Protein AF-A0A8T0XY60-F1 (afdb_monomer_lite)

Structure (mmCIF, N/CA/C/O backbone):
data_AF-A0A8T0XY60-F1
#
_entry.id   AF-A0A8T0XY60-F1
#
loop_
_atom_site.group_PDB
_atom_site.id
_atom_site.type_symbol
_atom_site.label_atom_id
_atom_site.label_alt_id
_atom_site.label_comp_id
_atom_site.label_asym_id
_atom_site.label_entity_id
_atom_site.label_seq_id
_atom_site.pdbx_PDB_ins_code
_atom_site.Cartn_x
_atom_site.Cartn_y
_atom_site.Cartn_z
_atom_site.occupancy
_atom_site.B_iso_or_equiv
_atom_site.auth_seq_id
_atom_site.auth_comp_id
_atom_site.auth_asym_id
_atom_site.auth_atom_id
_atom_site.pdbx_PDB_model_num
ATOM 1 N N . MET A 1 1 ? 16.943 1.657 -25.789 1.00 60.94 1 MET A N 1
ATOM 2 C CA . MET A 1 1 ? 18.255 1.096 -25.324 1.00 60.94 1 MET A CA 1
ATOM 3 C C . MET A 1 1 ? 18.508 -0.344 -25.809 1.00 60.94 1 MET A C 1
ATOM 5 O O . MET A 1 1 ? 17.554 -1.096 -25.938 1.00 60.94 1 MET A O 1
ATOM 9 N N . LYS A 1 2 ? 19.769 -0.789 -26.002 1.00 69.94 2 LYS A N 1
ATOM 10 C CA . LYS A 1 2 ? 20.116 -2.157 -26.493 1.00 69.94 2 LYS A CA 1
ATOM 11 C C . LYS A 1 2 ? 19.590 -3.316 -25.620 1.00 69.94 2 LYS A C 1
ATOM 13 O O . LYS A 1 2 ? 19.334 -4.403 -26.134 1.00 69.94 2 LYS A O 1
ATOM 18 N N . ILE A 1 3 ? 19.406 -3.092 -24.317 1.00 83.94 3 ILE A N 1
ATOM 19 C CA . ILE A 1 3 ? 18.897 -4.100 -23.368 1.00 83.94 3 ILE A CA 1
ATOM 20 C C . ILE A 1 3 ? 17.373 -4.308 -23.458 1.00 83.94 3 ILE A C 1
ATOM 22 O O . ILE A 1 3 ? 16.872 -5.382 -23.136 1.00 83.94 3 ILE A O 1
ATOM 26 N N . LYS A 1 4 ? 16.635 -3.308 -23.960 1.00 83.94 4 LYS A N 1
ATOM 27 C CA . LYS A 1 4 ? 15.165 -3.296 -24.044 1.00 83.94 4 LYS A CA 1
ATOM 28 C C . LYS A 1 4 ? 14.621 -4.483 -24.835 1.00 83.94 4 LYS A C 1
ATOM 30 O O . LYS A 1 4 ? 13.722 -5.171 -24.371 1.00 83.94 4 LYS A O 1
ATOM 35 N N . ALA A 1 5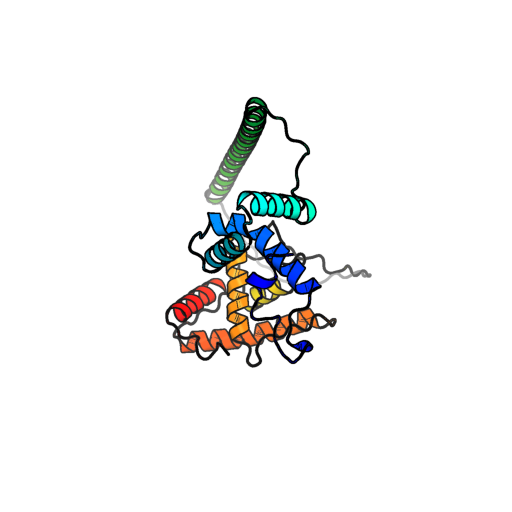 ? 15.239 -4.773 -25.979 1.00 80.38 5 ALA A N 1
ATOM 36 C CA . ALA A 1 5 ? 14.857 -5.890 -26.840 1.00 80.38 5 ALA A CA 1
ATOM 37 C C . ALA A 1 5 ? 15.014 -7.264 -26.165 1.00 80.38 5 ALA A C 1
ATOM 39 O O . ALA A 1 5 ? 14.367 -8.215 -26.578 1.00 80.38 5 ALA A O 1
ATOM 40 N N . VAL A 1 6 ? 15.871 -7.378 -25.143 1.00 85.88 6 VAL A N 1
ATOM 41 C CA . VAL A 1 6 ? 16.064 -8.628 -24.390 1.00 85.88 6 VAL A CA 1
ATOM 42 C C . VAL A 1 6 ? 15.057 -8.718 -23.249 1.00 85.88 6 VAL A C 1
ATOM 44 O O . VAL A 1 6 ? 14.412 -9.746 -23.076 1.00 85.88 6 VAL A O 1
ATOM 47 N N . LEU A 1 7 ? 14.869 -7.623 -22.507 1.00 85.69 7 LEU A N 1
ATOM 48 C CA . LEU A 1 7 ? 13.925 -7.567 -21.386 1.00 85.69 7 LEU A CA 1
ATOM 49 C C . LEU A 1 7 ? 12.466 -7.740 -21.828 1.00 85.69 7 LEU A C 1
ATOM 51 O O . LEU A 1 7 ? 11.672 -8.338 -21.102 1.00 85.69 7 LEU A O 1
ATOM 55 N N . PHE A 1 8 ? 12.136 -7.239 -23.018 1.00 87.44 8 PHE A N 1
ATOM 56 C CA . PHE A 1 8 ? 10.782 -7.199 -23.569 1.00 87.44 8 PHE A CA 1
ATOM 57 C C . PHE A 1 8 ? 10.647 -7.998 -24.869 1.00 87.44 8 PHE A C 1
ATOM 59 O O . PHE A 1 8 ? 9.777 -7.718 -25.687 1.00 87.44 8 PHE A O 1
ATOM 66 N N . ALA A 1 9 ? 11.491 -9.016 -25.069 1.00 82.81 9 ALA A N 1
ATOM 67 C CA . ALA A 1 9 ? 11.482 -9.844 -26.280 1.00 82.81 9 ALA A CA 1
ATOM 68 C C . ALA A 1 9 ? 10.094 -10.440 -26.596 1.00 82.81 9 ALA A C 1
ATOM 70 O O . ALA A 1 9 ? 9.744 -10.623 -27.759 1.00 82.81 9 ALA A O 1
ATOM 71 N N . SER A 1 10 ? 9.286 -10.709 -25.565 1.00 80.38 10 SER A N 1
ATOM 72 C CA . SER A 1 10 ? 7.939 -11.272 -25.685 1.00 80.38 10 SER A CA 1
ATOM 73 C C . SER A 1 10 ? 6.840 -10.252 -26.006 1.00 80.38 10 SER A C 1
ATOM 75 O O . SER A 1 10 ? 5.684 -10.646 -26.093 1.00 80.38 10 SER A O 1
ATOM 77 N N . THR A 1 11 ? 7.154 -8.957 -26.122 1.00 78.69 11 THR A N 1
ATOM 78 C CA . THR A 1 11 ? 6.150 -7.888 -26.296 1.00 78.69 11 THR A CA 1
ATOM 79 C C . THR A 1 11 ? 6.385 -7.015 -27.528 1.00 78.69 11 THR A C 1
ATOM 81 O O . THR A 1 11 ? 5.834 -5.923 -27.605 1.00 78.69 11 THR A O 1
ATOM 84 N N . VAL A 1 12 ? 7.230 -7.451 -28.465 1.00 71.00 12 VAL A N 1
ATOM 85 C CA . VAL A 1 12 ? 7.638 -6.656 -29.643 1.00 71.00 12 VAL A CA 1
ATOM 86 C C . VAL A 1 12 ? 7.468 -7.394 -30.978 1.00 71.00 12 VAL A C 1
ATOM 88 O O . VAL A 1 12 ? 7.893 -6.893 -32.014 1.00 71.00 12 VAL A O 1
ATOM 91 N N . THR A 1 13 ? 6.878 -8.593 -30.972 1.00 77.56 13 THR A N 1
ATOM 92 C CA . THR A 1 13 ? 6.774 -9.473 -32.152 1.00 77.56 13 THR A CA 1
ATOM 93 C C . THR A 1 13 ? 5.339 -9.847 -32.526 1.00 77.56 13 THR A C 1
ATOM 95 O O . THR A 1 13 ? 5.136 -10.732 -33.360 1.00 77.56 13 THR A O 1
ATOM 98 N N . PHE A 1 14 ? 4.329 -9.190 -31.949 1.00 80.44 14 PHE A N 1
ATOM 99 C CA . PHE A 1 14 ? 2.938 -9.447 -32.315 1.00 80.44 14 PHE A CA 1
ATOM 100 C C . PHE A 1 14 ? 2.618 -8.864 -33.692 1.00 80.44 14 PHE A C 1
ATOM 102 O O . PHE A 1 14 ? 3.062 -7.769 -34.040 1.00 80.44 14 PHE A O 1
ATOM 109 N N . SER A 1 15 ? 1.819 -9.597 -34.474 1.00 84.50 15 SER A N 1
ATOM 110 C CA . SER A 1 15 ? 1.342 -9.142 -35.788 1.00 84.50 15 SER A CA 1
ATOM 111 C C . SER A 1 15 ? 0.400 -7.942 -35.683 1.00 84.50 15 SER A C 1
ATOM 113 O O . SER A 1 15 ? 0.345 -7.127 -36.599 1.00 84.50 15 SER A O 1
ATOM 115 N N . ASP A 1 16 ? -0.330 -7.834 -34.572 1.00 86.12 16 ASP A N 1
ATOM 116 C CA . ASP A 1 16 ? -1.135 -6.664 -34.240 1.00 86.12 16 ASP A CA 1
ATOM 117 C C . ASP A 1 16 ? -0.263 -5.629 -33.521 1.00 86.12 16 ASP A C 1
ATOM 119 O O . ASP A 1 16 ? 0.248 -5.870 -32.424 1.00 86.12 16 ASP A O 1
ATOM 123 N N . GLN A 1 17 ? -0.103 -4.462 -34.145 1.00 81.25 17 GLN A N 1
ATOM 124 C CA . GLN A 1 17 ? 0.730 -3.387 -33.622 1.00 81.25 17 GLN A CA 1
ATOM 125 C C . GLN A 1 17 ? 0.195 -2.805 -32.306 1.00 81.25 17 GLN A C 1
ATOM 127 O O . GLN A 1 17 ? 0.990 -2.317 -31.509 1.00 81.25 17 GLN A O 1
ATOM 132 N N . SER A 1 18 ? -1.111 -2.908 -32.038 1.00 82.06 18 SER A N 1
ATOM 133 C CA . SER A 1 18 ? -1.720 -2.431 -30.788 1.00 82.06 18 SER A CA 1
ATOM 134 C C . SER A 1 18 ? -1.366 -3.286 -29.564 1.00 82.06 18 SER A C 1
ATOM 136 O O . SER A 1 18 ? -1.486 -2.820 -28.432 1.00 82.06 18 SER A O 1
ATOM 138 N N . LEU A 1 19 ? -0.903 -4.522 -29.783 1.00 80.38 19 LEU A N 1
ATOM 139 C CA . LEU A 1 19 ? -0.458 -5.439 -28.729 1.00 80.38 19 LEU A CA 1
ATOM 140 C C . LEU A 1 19 ? 1.044 -5.334 -28.445 1.00 80.38 19 LEU A C 1
ATOM 142 O O . LEU A 1 19 ? 1.527 -5.900 -27.462 1.00 80.38 19 LEU A O 1
ATOM 146 N N . ASN A 1 20 ? 1.789 -4.635 -29.304 1.00 86.62 20 ASN A N 1
ATOM 147 C CA . ASN A 1 20 ? 3.209 -4.412 -29.096 1.00 86.62 20 ASN A CA 1
ATOM 148 C C . ASN A 1 20 ? 3.425 -3.273 -28.101 1.00 86.62 20 ASN A C 1
ATOM 150 O O . ASN A 1 20 ? 2.724 -2.263 -28.105 1.00 86.62 20 ASN A O 1
ATOM 154 N N . LEU A 1 21 ? 4.421 -3.450 -27.240 1.00 85.00 21 LEU A N 1
ATOM 155 C CA . LEU A 1 21 ? 4.808 -2.441 -26.272 1.00 85.00 21 LEU A CA 1
ATOM 156 C C . LEU A 1 21 ? 5.358 -1.217 -27.008 1.00 85.00 21 LEU A C 1
ATOM 158 O O . LEU A 1 21 ? 6.311 -1.332 -27.781 1.00 85.00 21 LEU A O 1
ATOM 162 N N . ASP A 1 22 ? 4.758 -0.063 -26.733 1.00 88.25 22 ASP A N 1
ATOM 163 C CA . ASP A 1 22 ? 5.193 1.215 -27.280 1.00 88.25 22 ASP A CA 1
ATOM 164 C C . ASP A 1 22 ? 6.645 1.543 -26.886 1.00 88.25 22 ASP A C 1
ATOM 166 O O . ASP A 1 22 ? 7.127 1.162 -25.809 1.00 88.25 22 ASP A O 1
ATOM 170 N N . ASP A 1 23 ? 7.354 2.236 -27.779 1.00 85.62 23 ASP A N 1
ATOM 171 C CA . ASP A 1 23 ? 8.783 2.483 -27.621 1.00 85.62 23 ASP A CA 1
ATOM 172 C C . ASP A 1 23 ? 9.063 3.393 -26.411 1.00 85.62 23 ASP A C 1
ATOM 174 O O . ASP A 1 23 ? 9.918 3.059 -25.581 1.00 85.62 23 ASP A O 1
ATOM 178 N N . ASP A 1 24 ? 8.273 4.454 -26.234 1.00 88.81 24 ASP A N 1
ATOM 179 C CA . ASP A 1 24 ? 8.421 5.398 -25.125 1.00 88.81 24 ASP A CA 1
ATOM 180 C C . ASP A 1 24 ? 8.084 4.719 -23.792 1.00 88.81 24 ASP A C 1
ATOM 182 O O . ASP A 1 24 ? 8.813 4.841 -22.801 1.00 88.81 24 ASP A O 1
ATOM 186 N N . VAL A 1 25 ? 7.012 3.920 -23.772 1.00 88.69 25 VAL A N 1
ATOM 187 C CA . VAL A 1 25 ? 6.603 3.156 -22.581 1.00 88.69 25 VAL A CA 1
ATOM 188 C C . VAL A 1 25 ? 7.696 2.178 -22.162 1.00 88.69 25 VAL A C 1
ATOM 190 O O . VAL A 1 25 ? 8.044 2.082 -20.983 1.00 88.69 25 VAL A O 1
ATOM 193 N N . ALA A 1 26 ? 8.268 1.455 -23.118 1.00 88.69 26 ALA A N 1
ATOM 194 C CA . ALA A 1 26 ? 9.335 0.515 -22.836 1.00 88.69 26 ALA A CA 1
ATOM 195 C C . ALA A 1 26 ? 10.594 1.208 -22.297 1.00 88.69 26 ALA A C 1
ATOM 197 O O . ALA A 1 26 ? 11.242 0.662 -21.405 1.00 88.69 26 ALA A O 1
ATOM 198 N N . ASP A 1 27 ? 10.935 2.404 -22.780 1.00 89.00 27 ASP A N 1
ATOM 199 C CA . ASP A 1 27 ? 12.077 3.162 -22.264 1.00 89.00 27 ASP A CA 1
ATOM 200 C C . ASP A 1 27 ? 11.847 3.628 -20.813 1.00 89.00 27 ASP A C 1
ATOM 202 O O . ASP A 1 27 ? 12.743 3.484 -19.973 1.00 89.00 27 ASP A O 1
ATOM 206 N N . VAL A 1 28 ? 10.629 4.066 -20.469 1.00 90.31 28 VAL A N 1
ATOM 207 C CA . VAL A 1 28 ? 10.245 4.387 -19.078 1.00 90.31 28 VAL A CA 1
ATOM 208 C C . VAL A 1 28 ? 10.328 3.153 -18.175 1.00 90.31 28 VAL A C 1
ATOM 210 O O . VAL A 1 28 ? 10.834 3.226 -17.047 1.00 90.31 28 VAL A O 1
ATOM 213 N N . LEU A 1 29 ? 9.871 1.997 -18.661 1.00 90.88 29 LEU A N 1
ATOM 214 C CA . LEU A 1 29 ? 9.972 0.745 -17.917 1.00 90.88 29 LEU A CA 1
ATOM 215 C C . LEU A 1 29 ? 11.436 0.344 -17.702 1.00 90.88 29 LEU A C 1
ATOM 217 O O . LEU A 1 29 ? 11.799 0.042 -16.568 1.00 90.88 29 LEU A O 1
ATOM 221 N N . VAL A 1 30 ? 12.305 0.407 -18.722 1.00 91.06 30 VAL A N 1
ATOM 222 C CA . VAL A 1 30 ? 13.749 0.133 -18.552 1.00 91.06 30 VAL A CA 1
ATOM 223 C C . VAL A 1 30 ? 14.361 1.057 -17.499 1.00 91.06 30 VAL A C 1
ATOM 225 O O . VAL A 1 30 ? 15.064 0.580 -16.608 1.00 91.06 30 VAL A O 1
ATOM 228 N N . ALA A 1 31 ? 14.071 2.359 -17.558 1.00 91.00 31 ALA A N 1
ATOM 229 C CA . ALA A 1 31 ? 14.586 3.323 -16.589 1.00 91.00 31 ALA A CA 1
ATOM 230 C C . ALA A 1 31 ? 14.141 2.989 -15.154 1.00 91.00 31 ALA A C 1
ATOM 232 O O . ALA A 1 31 ? 14.944 3.041 -14.222 1.00 91.00 31 ALA A O 1
ATOM 233 N N . THR A 1 32 ? 12.885 2.570 -14.986 1.00 91.00 32 THR A N 1
ATOM 234 C CA . THR A 1 32 ? 12.332 2.144 -13.692 1.00 91.00 32 THR A CA 1
ATOM 235 C C . THR A 1 32 ? 13.027 0.884 -13.174 1.00 91.00 32 THR A C 1
ATOM 237 O O . THR A 1 32 ? 13.398 0.811 -12.001 1.00 91.00 32 THR A O 1
ATOM 240 N N . LEU A 1 33 ? 13.261 -0.101 -14.044 1.00 91.94 33 LEU A N 1
ATOM 241 C CA . LEU A 1 33 ? 13.959 -1.328 -13.668 1.00 91.94 33 LEU A CA 1
ATOM 242 C C . LEU A 1 33 ? 15.405 -1.033 -13.237 1.00 91.94 33 LEU A C 1
ATOM 244 O O . LEU A 1 33 ? 15.853 -1.555 -12.218 1.00 91.94 33 LEU A O 1
ATOM 248 N N . PHE A 1 34 ? 16.120 -0.159 -13.952 1.00 92.19 34 PHE A N 1
ATOM 249 C CA . PHE A 1 34 ? 17.473 0.263 -13.575 1.00 92.19 34 PHE A CA 1
ATOM 250 C C . PHE A 1 34 ? 17.518 1.060 -12.277 1.00 92.19 34 PHE A C 1
ATOM 252 O O . PHE A 1 34 ? 18.417 0.851 -11.466 1.00 92.19 34 PHE A O 1
ATOM 259 N N . LEU A 1 35 ? 16.541 1.934 -12.041 1.00 92.50 35 LEU A N 1
ATOM 260 C CA . LEU A 1 35 ? 16.450 2.702 -10.803 1.00 92.50 35 LEU A CA 1
ATOM 261 C C . LEU A 1 35 ? 16.368 1.792 -9.567 1.00 92.50 35 LEU A C 1
ATOM 263 O O . LEU A 1 35 ? 17.007 2.082 -8.552 1.00 92.50 35 LEU A O 1
ATOM 267 N N . HIS A 1 36 ? 15.610 0.696 -9.662 1.00 91.56 36 HIS A N 1
ATOM 268 C CA . HIS A 1 36 ? 15.348 -0.225 -8.552 1.00 91.56 36 HIS A CA 1
ATOM 269 C C . HIS A 1 36 ? 16.273 -1.445 -8.497 1.00 91.56 36 HIS A C 1
ATOM 271 O O . HIS A 1 36 ? 16.288 -2.140 -7.481 1.00 91.56 36 HIS A O 1
ATOM 277 N N . TYR A 1 37 ? 17.062 -1.700 -9.541 1.00 92.12 37 TYR A N 1
ATOM 278 C CA . TYR A 1 37 ? 17.989 -2.830 -9.587 1.00 92.12 37 TYR A CA 1
ATOM 279 C C . TYR A 1 37 ? 18.946 -2.914 -8.379 1.00 92.12 37 TYR A C 1
ATOM 281 O O . TYR A 1 37 ? 18.987 -3.979 -7.762 1.00 92.12 37 TYR A O 1
ATOM 289 N N . PRO A 1 38 ? 19.636 -1.833 -7.952 1.00 91.19 38 PRO A N 1
ATOM 290 C CA . PRO A 1 38 ? 20.554 -1.900 -6.809 1.00 91.19 38 PRO A CA 1
ATOM 291 C C . PRO A 1 38 ? 19.845 -2.254 -5.496 1.00 91.19 38 PRO A C 1
ATOM 293 O O . PRO A 1 38 ? 20.365 -3.007 -4.673 1.00 91.19 38 PRO A O 1
ATOM 296 N N . ASP A 1 39 ? 18.639 -1.711 -5.303 1.00 90.25 39 ASP A N 1
ATOM 297 C CA . ASP A 1 39 ? 17.837 -1.956 -4.107 1.00 90.25 39 ASP A CA 1
ATOM 298 C C . ASP A 1 39 ? 17.392 -3.427 -4.079 1.00 90.25 39 ASP A C 1
ATOM 300 O O . ASP A 1 39 ? 17.576 -4.125 -3.082 1.00 90.25 39 ASP A O 1
ATOM 304 N N . MET A 1 40 ? 16.882 -3.933 -5.203 1.00 91.25 40 MET A N 1
ATOM 305 C CA . MET A 1 40 ? 16.461 -5.327 -5.340 1.00 91.25 40 MET A CA 1
ATOM 306 C C . MET A 1 40 ? 17.615 -6.316 -5.179 1.00 91.25 40 MET A C 1
ATOM 308 O O . MET A 1 40 ? 17.436 -7.321 -4.497 1.00 91.25 40 MET A O 1
ATOM 312 N N . LEU A 1 41 ? 18.792 -6.015 -5.732 1.00 90.56 41 LEU A N 1
ATOM 313 C CA . LEU A 1 41 ? 19.993 -6.834 -5.567 1.00 90.56 41 LEU A CA 1
ATOM 314 C C . LEU A 1 41 ? 20.400 -6.945 -4.088 1.00 90.56 41 LEU A C 1
ATOM 316 O O . LEU A 1 41 ? 20.767 -8.019 -3.625 1.00 90.56 41 LEU A O 1
ATOM 320 N N . ARG A 1 42 ? 20.270 -5.856 -3.318 1.00 89.94 42 ARG A N 1
ATOM 321 C CA . ARG A 1 42 ? 20.599 -5.832 -1.885 1.00 89.94 42 ARG A CA 1
ATOM 322 C C . ARG A 1 42 ? 19.585 -6.576 -1.012 1.00 89.94 42 ARG A C 1
ATOM 324 O O . ARG A 1 42 ? 19.968 -7.148 0.005 1.00 89.94 42 ARG A O 1
ATOM 331 N N . PHE A 1 43 ? 18.296 -6.499 -1.346 1.00 88.00 43 PHE A N 1
ATOM 332 C CA . PHE A 1 43 ? 17.229 -7.077 -0.521 1.00 88.00 43 PHE A CA 1
ATOM 333 C C . PHE A 1 43 ? 16.870 -8.517 -0.903 1.00 88.00 43 PHE A C 1
ATOM 335 O O . PHE A 1 43 ? 16.414 -9.267 -0.042 1.00 88.00 43 PHE A O 1
ATOM 342 N N . CYS A 1 44 ? 17.024 -8.897 -2.174 1.00 86.81 44 CYS A N 1
ATOM 343 C CA . CYS A 1 44 ? 16.667 -10.21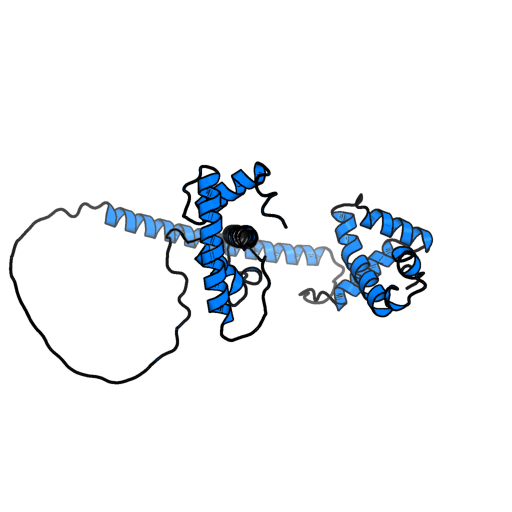7 -2.687 1.00 86.81 44 CYS A CA 1
ATOM 344 C C . CYS A 1 44 ? 17.423 -10.522 -3.995 1.00 86.81 44 CYS A C 1
ATOM 346 O O . CYS A 1 44 ? 16.869 -10.410 -5.092 1.00 86.81 44 CYS A O 1
ATOM 348 N N . ASP A 1 45 ? 18.684 -10.934 -3.862 1.00 89.19 45 ASP A N 1
ATOM 349 C CA . ASP A 1 45 ? 19.583 -11.294 -4.971 1.00 89.19 45 ASP A CA 1
ATOM 350 C C . ASP A 1 45 ? 19.062 -12.445 -5.853 1.00 89.19 45 ASP A C 1
ATOM 352 O O . ASP A 1 45 ? 19.296 -12.481 -7.057 1.00 89.19 45 ASP A O 1
ATOM 356 N N . SER A 1 46 ? 18.290 -13.353 -5.263 1.00 88.88 46 SER A N 1
ATOM 357 C CA . SER A 1 46 ? 17.749 -14.553 -5.903 1.00 88.88 46 SER A CA 1
ATOM 358 C C . SER A 1 46 ? 16.389 -14.313 -6.571 1.00 88.88 46 SER A C 1
ATOM 360 O O . SER A 1 46 ? 15.740 -15.248 -7.040 1.00 88.88 46 SER A O 1
ATOM 362 N N . SER A 1 47 ? 15.909 -13.066 -6.583 1.00 92.44 47 SER A N 1
ATOM 363 C CA . SER A 1 47 ? 14.634 -12.721 -7.205 1.00 92.44 47 SER A CA 1
ATOM 364 C C . SER A 1 47 ? 14.677 -12.982 -8.717 1.00 92.44 47 SER A C 1
ATOM 366 O O . SER A 1 47 ? 15.654 -12.600 -9.367 1.00 92.44 47 SER A O 1
ATOM 368 N N . PRO A 1 48 ? 13.597 -13.512 -9.329 1.00 90.25 48 PRO A N 1
ATOM 369 C CA . PRO A 1 48 ? 13.500 -13.668 -10.783 1.00 90.25 48 PRO A CA 1
ATOM 370 C C . PRO A 1 48 ? 13.777 -12.374 -11.559 1.00 90.25 48 PRO A C 1
ATOM 372 O O . PRO A 1 48 ? 14.254 -12.415 -12.690 1.00 90.25 48 PRO A O 1
ATOM 375 N N . PHE A 1 49 ? 13.498 -11.218 -10.949 1.00 90.69 49 PHE A N 1
ATOM 376 C CA . PHE A 1 49 ? 13.841 -9.913 -11.508 1.00 90.69 49 PHE A CA 1
ATOM 377 C C . PHE A 1 49 ? 15.361 -9.707 -11.612 1.00 90.69 49 PHE A C 1
ATOM 379 O O . PHE A 1 49 ? 15.846 -9.318 -12.672 1.00 90.69 49 PHE A O 1
ATOM 386 N N . VAL A 1 50 ? 16.103 -9.975 -10.531 1.00 91.62 50 VAL A N 1
ATOM 387 C CA . VAL A 1 50 ? 17.563 -9.797 -10.485 1.00 91.62 50 VAL A CA 1
ATOM 388 C C . VAL A 1 50 ? 18.229 -10.778 -11.443 1.00 91.62 50 VAL A C 1
ATOM 390 O O . VAL A 1 50 ? 19.043 -10.358 -12.258 1.00 91.62 50 VAL A O 1
ATOM 393 N N . VAL A 1 51 ? 17.800 -12.045 -11.435 1.00 91.94 51 VAL A N 1
ATOM 394 C CA . VAL A 1 51 ? 18.290 -13.078 -12.363 1.00 91.94 51 VAL A CA 1
ATOM 395 C C . VAL A 1 51 ? 18.098 -12.646 -13.818 1.00 91.94 51 VAL A C 1
ATOM 397 O O . VAL A 1 51 ? 19.063 -12.606 -14.579 1.00 91.94 51 VAL A O 1
ATOM 400 N N . ARG A 1 52 ? 16.883 -12.218 -14.191 1.00 90.50 52 ARG 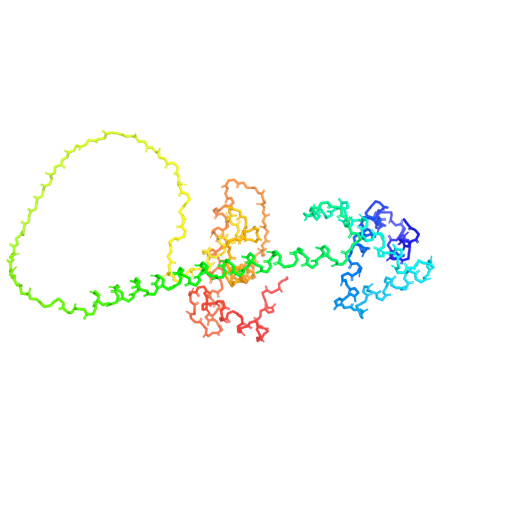A N 1
ATOM 401 C CA . ARG A 1 52 ? 16.591 -11.748 -15.554 1.00 90.50 52 ARG A CA 1
ATOM 402 C C . ARG A 1 52 ? 17.413 -10.514 -15.932 1.00 90.50 52 ARG A C 1
ATOM 404 O O . ARG A 1 52 ? 17.840 -10.397 -17.078 1.00 90.50 52 ARG A O 1
ATOM 411 N N . MET A 1 53 ? 17.628 -9.582 -15.002 1.00 91.94 53 MET A N 1
ATOM 412 C CA . MET A 1 53 ? 18.454 -8.402 -15.262 1.00 91.94 53 MET A CA 1
ATOM 413 C C . MET A 1 53 ? 19.916 -8.797 -15.496 1.00 91.94 53 MET A C 1
ATOM 415 O O . MET A 1 53 ? 20.518 -8.325 -16.456 1.00 91.94 53 MET A O 1
ATOM 419 N N . CYS A 1 54 ? 20.465 -9.702 -14.684 1.00 90.19 54 CYS A N 1
ATOM 420 C CA . CYS A 1 54 ? 21.817 -10.232 -14.853 1.00 90.19 54 CYS A CA 1
ATOM 421 C C . CYS A 1 54 ? 21.996 -10.945 -16.199 1.00 90.19 54 CYS A C 1
ATOM 423 O O . CYS A 1 54 ? 22.957 -10.666 -16.914 1.00 90.19 54 CYS A O 1
ATOM 425 N N . GLU A 1 55 ? 21.050 -11.800 -16.591 1.00 91.00 55 GLU A N 1
ATOM 426 C CA . GLU A 1 55 ? 21.051 -12.467 -17.900 1.00 91.00 55 GLU A CA 1
ATOM 427 C C . GLU A 1 55 ? 20.980 -11.457 -19.057 1.00 91.00 55 GLU A C 1
ATOM 429 O O . GLU A 1 55 ? 21.739 -11.548 -20.026 1.00 91.00 55 GLU A O 1
ATOM 434 N N . ALA A 1 56 ? 20.109 -10.448 -18.946 1.00 90.81 56 ALA A N 1
ATOM 435 C CA . ALA A 1 56 ? 19.973 -9.407 -19.959 1.00 90.81 56 ALA A CA 1
ATOM 436 C C . ALA A 1 56 ? 21.239 -8.542 -20.074 1.00 90.81 56 ALA A C 1
ATOM 438 O O . ALA A 1 56 ? 21.668 -8.237 -21.190 1.00 90.81 56 ALA A O 1
ATOM 439 N N . MET A 1 57 ? 21.870 -8.193 -18.951 1.00 91.06 57 MET A N 1
ATOM 440 C CA . MET A 1 57 ? 23.150 -7.480 -18.917 1.00 91.06 57 MET A CA 1
ATOM 441 C C . MET A 1 57 ? 24.270 -8.312 -19.550 1.00 91.06 57 MET A C 1
ATOM 443 O O . MET A 1 57 ? 24.966 -7.815 -20.438 1.00 91.06 57 MET A O 1
ATOM 447 N N . ALA A 1 58 ? 24.377 -9.595 -19.187 1.00 89.62 58 ALA A N 1
ATOM 448 C CA . ALA A 1 58 ? 25.359 -10.521 -19.750 1.00 89.62 58 ALA A CA 1
ATOM 449 C C . ALA A 1 58 ? 25.195 -10.678 -21.270 1.00 89.62 58 ALA A C 1
ATOM 451 O O . ALA A 1 58 ? 26.174 -10.613 -22.010 1.00 89.62 58 ALA A O 1
ATOM 452 N N . SER A 1 59 ? 23.954 -10.787 -21.761 1.00 88.75 59 SER A N 1
ATOM 453 C CA . SER A 1 59 ? 23.661 -10.911 -23.198 1.00 88.75 59 SER A CA 1
ATOM 454 C C . SER A 1 59 ? 24.068 -9.688 -24.033 1.00 88.75 59 SER A C 1
ATOM 456 O O . SER A 1 59 ? 24.200 -9.776 -25.255 1.00 88.75 59 SER A O 1
ATOM 458 N N . ARG A 1 60 ? 24.244 -8.526 -23.391 1.00 85.62 60 ARG A N 1
ATOM 459 C CA . ARG A 1 60 ? 24.595 -7.254 -24.038 1.00 85.62 60 ARG A CA 1
ATOM 460 C C . ARG A 1 60 ? 25.962 -6.718 -23.619 1.00 85.62 60 ARG A C 1
ATOM 462 O O . ARG A 1 60 ? 26.282 -5.595 -24.001 1.00 85.62 60 ARG A O 1
ATOM 469 N N . SER A 1 61 ? 26.748 -7.509 -22.884 1.00 86.19 61 SER A N 1
ATOM 470 C CA . SER A 1 61 ? 28.049 -7.119 -22.326 1.00 86.19 61 SER A CA 1
ATOM 471 C C . SER A 1 61 ? 27.993 -5.816 -21.520 1.00 86.19 61 SER A C 1
ATOM 473 O O . SER A 1 61 ? 28.918 -5.013 -21.584 1.00 86.19 61 SER A O 1
ATOM 475 N N . ILE A 1 62 ? 26.891 -5.596 -20.800 1.00 89.56 62 ILE A N 1
ATOM 476 C CA . ILE A 1 62 ? 26.717 -4.442 -19.914 1.00 89.56 62 ILE A CA 1
ATOM 477 C C . ILE A 1 62 ? 27.237 -4.836 -18.533 1.00 89.56 62 ILE A C 1
ATOM 479 O O . ILE A 1 62 ? 26.815 -5.849 -17.974 1.00 89.56 62 ILE A O 1
ATOM 483 N N . GLY A 1 63 ? 28.153 -4.042 -17.988 1.00 88.06 63 GLY A N 1
ATOM 484 C CA . GLY A 1 63 ? 28.677 -4.242 -16.644 1.00 88.06 63 GLY A CA 1
ATOM 485 C C . GLY A 1 63 ? 27.675 -3.824 -15.570 1.00 88.06 63 GLY A C 1
ATOM 486 O O . GLY A 1 63 ? 26.933 -2.853 -15.728 1.00 88.06 63 GLY A O 1
ATOM 487 N N . GLU A 1 64 ? 27.702 -4.504 -14.423 1.00 87.06 64 GLU A N 1
ATOM 488 C CA . GLU A 1 64 ? 26.907 -4.101 -13.256 1.00 87.06 64 GLU A CA 1
ATOM 489 C C . GLU A 1 64 ? 27.219 -2.652 -12.844 1.00 87.06 64 GLU A C 1
ATOM 491 O O . GLU A 1 64 ? 26.314 -1.874 -12.555 1.00 87.06 64 GLU A O 1
ATOM 496 N N . SER A 1 65 ? 28.492 -2.250 -12.910 1.00 88.81 65 SER A N 1
ATOM 497 C CA . SER A 1 65 ? 28.944 -0.885 -12.618 1.00 88.81 65 SER A CA 1
ATOM 498 C C . SER A 1 65 ? 28.296 0.178 -13.512 1.00 88.81 65 SER A C 1
ATOM 500 O O . SER A 1 65 ? 28.005 1.274 -13.034 1.00 88.81 65 SER A O 1
ATOM 502 N N . GLU A 1 66 ? 28.023 -0.134 -14.781 1.00 90.00 66 GLU A N 1
ATOM 503 C CA . GLU A 1 66 ? 27.335 0.774 -15.704 1.00 90.00 66 GLU A CA 1
ATOM 504 C C . GLU A 1 66 ? 25.871 0.953 -15.298 1.00 90.00 66 GLU A C 1
ATOM 506 O O . GLU A 1 66 ? 25.385 2.081 -15.217 1.00 90.00 66 GLU A O 1
ATOM 511 N N . VAL A 1 67 ? 25.184 -0.141 -14.954 1.00 90.44 67 VAL A N 1
ATOM 512 C CA . VAL A 1 67 ? 23.798 -0.080 -14.466 1.00 90.44 67 VAL A CA 1
ATOM 513 C C . VAL A 1 67 ? 23.714 0.648 -13.129 1.00 90.44 67 VAL A C 1
ATOM 515 O O . VAL A 1 67 ? 22.814 1.467 -12.938 1.00 90.44 67 VAL A O 1
ATOM 518 N N . LEU A 1 68 ? 24.674 0.440 -12.225 1.00 90.50 68 LEU A N 1
ATOM 519 C CA . LEU A 1 68 ? 24.771 1.208 -10.984 1.00 90.50 68 LEU A CA 1
ATOM 520 C C . LEU A 1 68 ? 24.979 2.707 -11.269 1.00 90.50 68 LEU A C 1
ATOM 522 O O . LEU A 1 68 ? 24.291 3.537 -10.667 1.00 90.50 68 LEU A O 1
ATOM 526 N N . ALA A 1 69 ? 25.842 3.073 -12.222 1.00 91.12 69 ALA A N 1
ATOM 527 C CA . ALA A 1 69 ? 26.059 4.465 -12.625 1.00 91.12 69 ALA A CA 1
ATOM 528 C C . ALA A 1 69 ? 24.797 5.108 -13.233 1.00 91.12 69 ALA A C 1
ATOM 530 O O . ALA A 1 69 ? 24.448 6.247 -12.896 1.00 91.12 69 ALA A O 1
ATOM 531 N N . TRP A 1 70 ? 24.066 4.376 -14.078 1.00 92.31 70 TRP A N 1
ATOM 532 C CA . TRP A 1 70 ? 22.783 4.829 -14.621 1.00 92.31 70 TRP A CA 1
ATOM 533 C C . TRP A 1 70 ? 21.730 4.970 -13.529 1.00 92.31 70 TRP A C 1
ATOM 535 O O . TRP A 1 70 ? 21.061 5.998 -13.470 1.00 92.31 70 TRP A O 1
ATOM 545 N N . SER A 1 71 ? 21.628 4.005 -12.612 1.00 91.62 71 SER A N 1
ATOM 546 C CA . SER A 1 71 ? 20.693 4.069 -11.484 1.00 91.62 71 SER A CA 1
ATOM 547 C C . SER A 1 71 ? 20.944 5.301 -10.608 1.00 91.62 71 SER A C 1
ATOM 549 O O . SER A 1 71 ? 19.996 5.965 -10.198 1.00 91.62 71 SER A O 1
ATOM 551 N N . SER A 1 72 ? 22.214 5.656 -10.374 1.00 87.62 72 SER A N 1
ATOM 552 C CA . SER A 1 72 ? 22.611 6.845 -9.615 1.00 87.62 72 SER A CA 1
ATOM 553 C C . SER A 1 72 ? 22.222 8.131 -10.344 1.00 87.62 72 SER A C 1
ATOM 555 O O . SER A 1 72 ? 21.669 9.050 -9.738 1.00 87.62 72 SER A O 1
ATOM 557 N N . THR A 1 73 ? 22.438 8.167 -11.661 1.00 90.75 73 THR A N 1
ATOM 558 C CA . THR A 1 73 ? 22.082 9.310 -12.507 1.00 90.75 73 THR A CA 1
ATOM 559 C C . THR A 1 73 ? 20.566 9.505 -12.550 1.00 90.75 73 THR A C 1
ATOM 561 O O . THR A 1 73 ? 20.090 10.594 -12.251 1.00 90.75 73 THR A O 1
ATOM 564 N N . ILE A 1 74 ? 19.794 8.445 -12.815 1.00 88.75 74 ILE A N 1
ATOM 565 C CA . ILE A 1 74 ? 18.322 8.482 -12.812 1.00 88.75 74 ILE A CA 1
ATOM 566 C C . ILE A 1 74 ? 17.811 8.905 -11.432 1.00 88.75 74 ILE A C 1
ATOM 568 O O . ILE A 1 74 ? 16.933 9.755 -11.323 1.00 88.75 74 ILE A O 1
ATOM 572 N N . ARG A 1 75 ? 18.382 8.362 -10.353 1.00 88.50 75 ARG A N 1
ATOM 573 C CA . ARG A 1 75 ? 17.991 8.721 -8.989 1.00 88.50 75 ARG A CA 1
ATOM 574 C C . ARG A 1 75 ? 18.227 10.198 -8.706 1.00 88.50 75 ARG A C 1
ATOM 576 O O . ARG A 1 75 ? 17.356 10.815 -8.116 1.00 88.50 75 ARG A O 1
ATOM 583 N N . ARG A 1 76 ? 19.352 10.766 -9.141 1.00 85.00 76 ARG A N 1
ATOM 584 C CA . ARG A 1 76 ? 19.651 12.193 -8.965 1.00 85.00 76 ARG A CA 1
ATOM 585 C C . ARG A 1 76 ? 18.647 13.096 -9.683 1.00 85.00 76 ARG A C 1
ATOM 587 O O . ARG A 1 76 ? 18.252 14.105 -9.110 1.00 85.00 76 ARG A O 1
ATOM 594 N N . GLU A 1 77 ? 18.238 12.728 -10.894 1.00 83.06 77 GLU A N 1
ATOM 595 C CA . GLU A 1 77 ? 17.308 13.529 -11.702 1.00 83.06 77 GLU A CA 1
ATOM 596 C C . GLU A 1 77 ? 15.845 13.390 -11.243 1.00 83.06 77 GLU A C 1
ATOM 598 O O . GLU A 1 77 ? 15.106 14.370 -11.208 1.00 83.06 77 GLU A O 1
ATOM 603 N N . PHE A 1 78 ? 15.410 12.182 -10.865 1.00 77.44 78 PHE A N 1
ATOM 604 C CA . PHE A 1 78 ? 13.988 11.875 -10.638 1.00 77.44 78 PHE A CA 1
ATOM 605 C C . PHE A 1 78 ? 13.601 11.679 -9.172 1.00 77.44 78 PHE A C 1
ATOM 607 O O . PHE A 1 78 ? 12.424 11.774 -8.822 1.00 77.44 78 PHE A O 1
ATOM 614 N N . ILE A 1 79 ? 14.570 11.410 -8.299 1.00 74.44 79 ILE A N 1
ATOM 615 C CA . ILE A 1 79 ? 14.368 11.383 -6.854 1.00 74.44 79 ILE A CA 1
ATOM 616 C C . ILE A 1 79 ? 15.178 12.548 -6.295 1.00 74.44 79 ILE A C 1
ATOM 618 O O . ILE A 1 79 ? 16.358 12.362 -5.998 1.00 74.44 79 ILE A O 1
ATOM 622 N N . PRO A 1 80 ? 14.584 13.746 -6.128 1.00 59.09 80 PRO A N 1
ATOM 623 C CA . PRO A 1 80 ? 15.265 14.836 -5.456 1.00 59.09 80 PRO A CA 1
ATOM 624 C C . PRO A 1 80 ? 15.575 14.381 -4.033 1.00 59.09 80 PRO A C 1
ATOM 626 O O . PRO A 1 80 ? 14.744 14.431 -3.123 1.00 59.09 80 PRO A O 1
ATOM 629 N N . ALA A 1 81 ? 16.795 13.889 -3.843 1.00 48.47 81 ALA A N 1
ATOM 630 C CA . ALA A 1 81 ? 17.359 13.765 -2.532 1.00 48.47 81 ALA A CA 1
ATOM 631 C C . ALA A 1 81 ? 17.385 15.192 -1.997 1.00 48.47 81 ALA A C 1
ATOM 633 O O . ALA A 1 81 ? 17.924 16.101 -2.627 1.00 48.47 81 ALA A O 1
ATOM 634 N N . SER A 1 82 ? 16.778 15.404 -0.837 1.00 47.97 82 SER A N 1
ATOM 635 C CA . SER A 1 82 ? 17.139 16.537 -0.002 1.00 47.97 82 SER A CA 1
ATOM 636 C C . SER A 1 82 ? 18.618 16.363 0.365 1.00 47.97 82 SER A C 1
ATOM 638 O O . SER A 1 82 ? 18.936 15.824 1.419 1.00 47.97 82 SER A O 1
ATOM 640 N N . GLN A 1 83 ? 19.526 16.709 -0.545 1.00 42.88 83 GLN A N 1
ATOM 641 C CA . GLN A 1 83 ? 20.947 16.801 -0.272 1.00 42.88 83 GLN A CA 1
ATOM 642 C C . GLN A 1 83 ? 21.294 18.275 -0.088 1.00 42.88 83 GLN A C 1
ATOM 644 O O . GLN A 1 83 ? 21.033 19.080 -0.984 1.00 42.88 83 GLN A O 1
ATOM 649 N N . PRO A 1 84 ? 21.907 18.649 1.046 1.00 42.56 84 PRO A N 1
ATOM 650 C CA . PRO A 1 84 ? 22.902 19.700 1.013 1.00 42.56 84 PRO A CA 1
ATOM 651 C C . PRO A 1 84 ? 24.031 19.228 0.091 1.00 42.56 84 PRO A C 1
ATOM 653 O O . PRO A 1 84 ? 24.483 18.085 0.166 1.00 42.56 84 PRO A O 1
ATOM 656 N N . SER A 1 85 ? 24.404 20.118 -0.813 1.00 43.88 85 SER A N 1
ATOM 657 C CA . SER A 1 85 ? 25.361 19.942 -1.890 1.00 43.88 85 SER A CA 1
ATOM 658 C C . SER A 1 85 ? 26.709 19.342 -1.481 1.00 43.88 85 SER A C 1
ATOM 660 O O . SER A 1 85 ? 27.230 19.619 -0.403 1.00 43.88 85 SER A O 1
ATOM 662 N N . THR A 1 86 ? 27.337 18.730 -2.491 1.00 41.12 86 THR A N 1
ATOM 663 C CA . THR A 1 86 ? 28.790 18.536 -2.679 1.00 41.12 86 THR A CA 1
ATOM 664 C C . THR A 1 86 ? 29.463 17.489 -1.793 1.00 41.12 86 THR A C 1
ATOM 666 O O . THR A 1 86 ? 29.465 17.583 -0.573 1.00 41.12 86 THR A O 1
ATOM 669 N N . LEU A 1 87 ? 30.109 16.509 -2.437 1.00 44.88 87 LEU A N 1
ATOM 670 C CA . LEU A 1 87 ? 31.161 15.715 -1.804 1.00 44.88 87 LEU A CA 1
ATOM 671 C C . LEU A 1 87 ? 32.261 16.655 -1.280 1.00 44.88 87 LEU A C 1
ATOM 673 O O . LEU A 1 87 ? 32.752 17.473 -2.062 1.00 44.88 87 LEU A O 1
ATOM 677 N N . PRO A 1 88 ? 32.771 16.425 -0.061 1.00 41.00 88 PRO A N 1
ATOM 678 C CA . PRO A 1 88 ? 34.190 16.497 0.195 1.00 41.00 88 PRO A CA 1
ATOM 679 C C . PRO A 1 88 ? 34.726 15.080 0.385 1.00 41.00 88 PRO A C 1
ATOM 681 O O . PRO A 1 88 ? 34.206 14.249 1.132 1.00 41.00 88 PRO A O 1
ATOM 684 N N . SER A 1 89 ? 35.778 14.815 -0.368 1.00 53.50 89 SER A N 1
ATOM 685 C CA . SER A 1 89 ? 36.723 13.744 -0.127 1.00 53.50 89 SER A CA 1
ATOM 686 C C . SER A 1 89 ? 37.485 14.049 1.167 1.00 53.50 89 SER A C 1
ATOM 688 O O . SER A 1 89 ? 38.570 14.609 1.084 1.00 53.50 89 SER A O 1
ATOM 690 N N . ASP A 1 90 ? 36.935 13.716 2.336 1.00 50.50 90 ASP A N 1
ATOM 691 C CA . ASP A 1 90 ? 37.734 13.463 3.543 1.00 50.50 90 ASP A CA 1
ATOM 692 C C . ASP A 1 90 ? 36.901 12.721 4.608 1.00 50.50 90 ASP A C 1
ATOM 694 O O . ASP A 1 90 ? 35.819 13.168 4.999 1.00 50.50 90 ASP A O 1
ATOM 698 N N . ASP A 1 91 ? 37.377 11.575 5.100 1.00 55.91 91 ASP A N 1
ATOM 699 C CA . ASP A 1 91 ? 36.686 10.793 6.145 1.00 55.91 91 ASP A CA 1
ATOM 700 C C . ASP A 1 91 ? 36.584 11.563 7.483 1.00 55.91 91 ASP A C 1
ATOM 702 O O . ASP A 1 91 ? 35.716 11.272 8.314 1.00 55.91 91 ASP A O 1
ATOM 706 N N . SER A 1 92 ? 37.407 12.604 7.657 1.00 59.31 92 SER A N 1
ATOM 707 C CA . SER A 1 92 ? 37.380 13.541 8.788 1.00 59.31 92 SER A CA 1
ATOM 708 C C . SER A 1 92 ? 36.080 14.364 8.853 1.00 59.31 92 SER A C 1
ATOM 710 O O . SER A 1 92 ? 35.462 14.490 9.916 1.00 59.31 92 SER A O 1
ATOM 712 N N . ASP A 1 93 ? 35.583 14.837 7.706 1.00 61.25 93 ASP A N 1
ATOM 713 C CA . ASP A 1 93 ? 34.379 15.677 7.638 1.00 61.25 93 ASP A CA 1
ATOM 714 C C . ASP A 1 93 ? 33.106 14.876 7.949 1.00 61.25 93 ASP A C 1
ATOM 716 O O . ASP A 1 93 ? 32.177 15.366 8.601 1.00 61.25 93 ASP A O 1
ATOM 720 N N . ARG A 1 94 ? 33.073 13.594 7.557 1.00 64.75 94 ARG A N 1
ATOM 721 C CA . ARG A 1 94 ? 31.960 12.685 7.875 1.00 64.75 94 ARG A CA 1
ATOM 722 C C . ARG A 1 94 ? 31.867 12.418 9.375 1.00 64.75 94 ARG A C 1
ATOM 724 O O . ARG A 1 94 ? 30.760 12.398 9.917 1.00 64.75 94 ARG A O 1
ATOM 731 N N . LEU A 1 95 ? 33.007 12.245 10.046 1.00 74.81 95 LEU A N 1
ATOM 732 C CA . LEU A 1 95 ? 33.059 12.059 11.495 1.00 74.81 95 LEU A CA 1
ATOM 733 C C . LEU A 1 95 ? 32.584 13.317 12.238 1.00 74.81 95 LEU A C 1
ATOM 735 O O . LEU A 1 95 ? 31.821 13.200 13.197 1.00 74.81 95 LEU A O 1
ATOM 739 N N . GLY A 1 96 ? 32.944 14.511 11.754 1.00 84.56 96 GLY A N 1
ATOM 740 C CA . GLY A 1 96 ? 32.464 15.784 12.302 1.00 84.56 96 GLY A CA 1
ATOM 741 C C . GLY A 1 96 ? 30.942 15.950 12.200 1.00 84.56 96 GLY A C 1
ATOM 742 O O . GLY A 1 96 ? 30.276 16.318 13.173 1.00 84.56 96 GLY A O 1
ATOM 743 N N . VAL A 1 97 ? 30.351 15.600 11.054 1.00 81.56 97 VAL A N 1
ATOM 744 C CA . VAL A 1 97 ? 28.887 15.631 10.872 1.00 81.56 97 VAL A CA 1
ATOM 745 C C . VAL A 1 97 ? 28.185 14.619 11.787 1.00 81.56 97 VAL A C 1
ATOM 747 O O . VAL A 1 97 ? 27.156 14.931 12.387 1.00 81.56 97 VAL A O 1
ATOM 750 N N . VAL A 1 98 ? 28.741 13.416 11.948 1.00 85.62 98 VAL A N 1
ATOM 751 C CA . VAL A 1 98 ? 28.182 12.405 12.862 1.00 85.62 98 VAL A CA 1
ATOM 752 C C . VAL A 1 98 ? 28.279 12.859 14.321 1.00 85.62 98 VAL A C 1
ATOM 754 O O . VAL A 1 98 ? 27.311 12.703 15.066 1.00 85.62 98 VAL A O 1
ATOM 757 N N . LEU A 1 99 ? 29.397 13.464 14.729 1.00 89.94 99 LEU A N 1
ATOM 758 C CA . LEU A 1 99 ? 29.601 13.944 16.096 1.00 89.94 99 LEU A CA 1
ATOM 759 C C . LEU A 1 99 ? 28.645 15.092 16.448 1.00 89.94 99 LEU A C 1
ATOM 761 O O . LEU A 1 99 ? 28.002 15.058 17.495 1.00 89.94 99 LEU A O 1
ATOM 765 N N . THR A 1 100 ? 28.486 16.066 15.549 1.00 89.88 100 THR A N 1
ATOM 766 C CA . THR A 1 100 ? 27.540 17.182 15.740 1.00 89.88 100 THR A CA 1
ATOM 767 C C . THR A 1 100 ? 26.090 16.699 15.805 1.00 89.88 100 THR A C 1
ATOM 769 O O . THR A 1 100 ? 25.307 17.181 16.628 1.00 89.88 100 THR A O 1
ATOM 772 N N . LEU A 1 101 ? 25.724 15.695 15.000 1.00 92.69 101 LEU A N 1
ATOM 773 C CA . LEU A 1 101 ? 24.408 15.065 15.072 1.00 92.69 101 LEU A CA 1
ATOM 774 C C . LEU A 1 101 ? 24.202 14.315 16.396 1.00 92.69 101 LEU A C 1
ATOM 776 O O . LEU A 1 101 ? 23.146 14.460 17.012 1.00 92.69 101 LEU A O 1
ATOM 780 N N . ALA A 1 102 ? 25.194 13.544 16.847 1.00 91.75 102 ALA A N 1
ATOM 781 C CA . ALA A 1 102 ? 25.137 12.810 18.110 1.00 91.75 102 ALA A CA 1
ATOM 782 C C . ALA A 1 102 ? 25.027 13.757 19.316 1.00 91.75 102 ALA A C 1
ATOM 784 O O . ALA A 1 102 ? 24.240 13.514 20.235 1.00 91.75 102 ALA A O 1
ATOM 785 N N . GLN A 1 103 ? 25.752 14.876 19.287 1.00 92.69 103 GLN A N 1
ATOM 786 C CA . GLN A 1 103 ? 25.672 15.913 20.311 1.00 92.69 103 GLN A CA 1
ATOM 787 C C . GLN A 1 103 ? 24.276 16.544 20.354 1.00 92.69 103 GLN A C 1
ATOM 789 O O . GLN A 1 103 ? 23.645 16.581 21.410 1.00 92.69 103 GLN A O 1
ATOM 794 N N . ARG A 1 104 ? 23.725 16.915 19.193 1.00 94.94 104 ARG A N 1
ATOM 795 C CA . ARG A 1 104 ? 22.354 17.433 19.091 1.00 94.94 104 ARG A CA 1
ATOM 796 C C . ARG A 1 104 ? 21.310 16.432 19.590 1.00 94.94 104 ARG A C 1
ATOM 798 O O . ARG A 1 104 ? 20.360 16.818 20.266 1.00 94.94 104 ARG A O 1
ATOM 805 N N . GLN A 1 105 ? 21.458 15.150 19.259 1.00 94.94 105 GLN A N 1
ATOM 806 C CA . GLN A 1 105 ? 20.563 14.104 19.761 1.00 94.94 105 GLN A CA 1
ATOM 807 C C . GLN A 1 105 ? 20.660 13.967 21.283 1.00 94.94 105 GLN A C 1
ATOM 809 O O . GLN A 1 105 ? 19.635 13.828 21.946 1.00 94.94 105 GLN A O 1
ATOM 814 N N . THR A 1 106 ? 21.865 14.069 21.843 1.00 95.38 106 THR A N 1
ATOM 815 C CA . THR A 1 106 ? 22.093 14.024 23.294 1.00 95.38 106 THR A CA 1
ATOM 816 C C . THR A 1 106 ? 21.403 15.190 24.005 1.00 95.38 106 THR A C 1
ATOM 818 O O . THR A 1 106 ? 20.725 14.981 25.010 1.00 95.38 106 THR A O 1
ATOM 821 N N . GLU A 1 107 ? 21.490 16.401 23.452 1.00 95.06 107 GLU A N 1
ATOM 822 C CA . GLU A 1 107 ? 20.769 17.577 23.962 1.00 95.06 107 GLU A CA 1
ATOM 823 C C . GLU A 1 107 ? 19.246 17.407 23.880 1.00 95.06 107 GLU A C 1
ATOM 825 O O . GLU A 1 107 ? 18.519 17.738 24.813 1.00 95.06 107 GLU A O 1
ATOM 830 N N . GLN A 1 108 ? 18.728 16.841 22.789 1.00 95.56 108 GLN A N 1
ATOM 831 C CA . GLN A 1 108 ? 17.293 16.565 22.682 1.00 95.56 108 GLN A CA 1
ATOM 832 C C . GLN A 1 108 ? 16.826 15.526 23.707 1.00 95.56 108 GLN A C 1
ATOM 834 O O . GLN A 1 108 ? 15.754 15.679 24.296 1.00 95.56 108 GLN A O 1
ATOM 839 N N . ILE A 1 109 ? 17.628 14.484 23.942 1.00 94.88 109 ILE A N 1
ATOM 840 C CA . ILE A 1 109 ? 17.347 13.465 24.956 1.00 94.88 109 ILE A CA 1
ATOM 841 C C . ILE A 1 109 ? 17.341 14.093 26.353 1.00 94.88 109 ILE A C 1
ATOM 843 O O . ILE A 1 109 ? 16.426 13.815 27.126 1.00 94.88 109 ILE A O 1
ATOM 847 N N . SER A 1 110 ? 18.296 14.969 26.679 1.00 95.12 110 SER A N 1
ATOM 848 C CA . SER A 1 110 ? 18.347 15.612 27.998 1.00 95.12 110 SER A CA 1
ATOM 849 C C . SER A 1 110 ? 17.132 16.510 2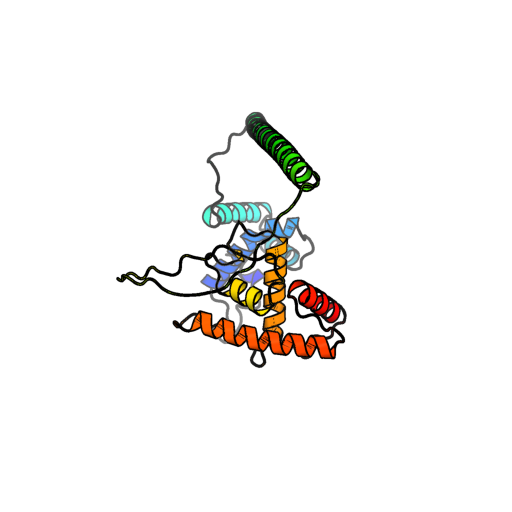8.253 1.00 95.12 110 SER A C 1
ATOM 851 O O . SER A 1 110 ? 16.538 16.446 29.331 1.00 95.12 110 SER A O 1
ATOM 853 N N . VAL A 1 111 ? 16.689 17.271 27.244 1.00 96.75 111 VAL A N 1
ATOM 854 C CA . VAL A 1 111 ? 15.459 18.075 27.322 1.00 96.75 111 VAL A CA 1
ATOM 855 C C . VAL A 1 111 ? 14.235 17.188 27.552 1.00 96.75 111 VAL A C 1
ATOM 857 O O . VAL A 1 111 ? 13.412 17.495 28.413 1.00 96.75 111 VAL A O 1
ATOM 860 N N . LEU A 1 112 ? 14.119 16.070 26.829 1.00 96.81 112 LEU A N 1
ATOM 861 C CA . LEU A 1 112 ? 13.011 15.126 27.005 1.00 96.81 112 LEU A CA 1
ATOM 862 C C . LEU A 1 112 ? 13.013 14.480 28.397 1.00 96.81 112 LEU A C 1
ATOM 864 O O . LEU A 1 112 ? 11.950 14.333 28.998 1.00 96.81 112 LEU A O 1
ATOM 868 N N . ILE A 1 113 ? 14.186 14.130 28.933 1.00 97.19 113 ILE A N 1
ATOM 869 C CA . ILE A 1 113 ? 14.323 13.610 30.302 1.00 97.19 113 ILE A CA 1
ATOM 870 C C . ILE A 1 113 ? 13.843 14.651 31.317 1.00 97.19 113 ILE A C 1
ATOM 872 O O . ILE A 1 113 ? 13.070 14.316 32.215 1.00 97.19 113 ILE A O 1
ATOM 876 N N . LEU A 1 114 ? 14.243 15.916 31.158 1.00 96.31 114 LEU A N 1
ATOM 877 C CA . LEU A 1 114 ? 13.814 16.992 32.051 1.00 96.31 114 LEU A CA 1
ATOM 878 C C . LEU A 1 114 ? 12.295 17.203 31.999 1.00 96.31 114 LEU A C 1
ATOM 880 O O . LEU A 1 114 ? 11.653 17.342 33.039 1.00 96.31 114 LEU A O 1
ATOM 884 N N . GLN A 1 115 ? 11.712 17.181 30.798 1.00 95.69 115 GLN A N 1
ATOM 885 C CA . GLN A 1 115 ? 10.265 17.293 30.617 1.00 95.69 115 GLN A CA 1
ATOM 886 C C . GLN A 1 115 ? 9.516 16.122 31.256 1.00 95.69 115 GLN A C 1
ATOM 888 O O . GLN A 1 115 ? 8.513 16.347 31.930 1.00 95.69 115 GLN A O 1
ATOM 893 N N . ASN A 1 116 ? 10.004 14.889 31.095 1.00 94.50 116 ASN A N 1
ATOM 894 C CA . ASN A 1 116 ? 9.403 13.721 31.738 1.00 94.50 116 ASN A CA 1
ATOM 895 C C . ASN A 1 116 ? 9.461 13.828 33.263 1.00 94.50 116 ASN A C 1
ATOM 897 O O . ASN A 1 116 ? 8.431 13.651 33.904 1.00 94.50 116 ASN A O 1
ATOM 901 N N . LYS A 1 117 ? 10.604 14.224 33.837 1.00 96.38 117 LYS A N 1
ATOM 902 C CA . LYS A 1 117 ? 10.727 14.439 35.286 1.00 96.38 117 LYS A CA 1
ATOM 903 C C . LYS A 1 117 ? 9.732 15.489 35.795 1.00 96.38 117 LYS A C 1
ATOM 905 O O . LYS A 1 117 ? 9.061 15.280 36.800 1.00 96.38 117 LYS A O 1
ATOM 910 N N . GLN A 1 118 ? 9.578 16.600 35.073 1.00 95.56 118 GLN A N 1
ATOM 911 C CA . GLN A 1 118 ? 8.602 17.632 35.430 1.00 95.56 118 GLN A CA 1
ATOM 912 C C . GLN A 1 118 ? 7.154 17.122 35.327 1.00 95.56 118 GLN A C 1
ATOM 914 O O . GLN A 1 118 ? 6.299 17.494 36.132 1.00 95.56 118 GLN A O 1
ATOM 919 N N . LEU A 1 119 ? 6.850 16.289 34.327 1.00 95.44 119 LEU A N 1
ATOM 920 C CA . LEU A 1 119 ? 5.533 15.669 34.188 1.00 95.44 119 LEU A CA 1
ATOM 921 C C . LEU A 1 119 ? 5.254 14.674 35.319 1.00 95.44 119 LEU A C 1
ATOM 923 O O . LEU A 1 119 ? 4.140 14.676 35.836 1.00 95.44 119 LEU A O 1
ATOM 927 N N . GLU A 1 120 ? 6.246 13.885 35.728 1.00 95.25 120 GLU A N 1
ATOM 928 C CA . GLU A 1 120 ? 6.162 12.969 36.871 1.00 95.25 120 GLU A CA 1
ATOM 929 C C . GLU A 1 120 ? 5.892 13.725 38.179 1.00 95.25 120 GLU A C 1
ATOM 931 O O . GLU A 1 120 ? 4.980 13.357 38.916 1.00 95.25 120 GLU A O 1
ATOM 936 N N . GLU A 1 121 ? 6.582 14.843 38.432 1.00 93.94 121 GLU A N 1
ATOM 937 C CA . GLU A 1 121 ? 6.326 15.698 39.604 1.00 93.94 121 GLU A CA 1
ATOM 938 C C . GLU A 1 121 ? 4.902 16.280 39.600 1.00 93.94 121 GLU A C 1
ATOM 940 O O . GLU A 1 121 ? 4.220 16.300 40.628 1.00 93.94 121 GLU A O 1
ATOM 945 N N . ARG A 1 122 ? 4.407 16.729 38.436 1.00 94.00 122 ARG A N 1
ATOM 946 C CA . ARG A 1 122 ? 3.029 17.237 38.313 1.00 94.00 122 ARG A CA 1
ATOM 947 C C . ARG A 1 122 ? 1.990 16.134 38.475 1.00 94.00 122 ARG A C 1
ATOM 949 O O . ARG A 1 122 ? 0.917 16.415 39.001 1.00 94.00 122 ARG A O 1
ATOM 956 N N . LEU A 1 123 ? 2.284 14.922 38.012 1.00 92.31 123 LEU A N 1
ATOM 957 C CA . LEU A 1 123 ? 1.420 13.758 38.175 1.00 92.31 123 LEU A CA 1
ATOM 958 C C . LEU A 1 123 ? 1.326 13.369 39.653 1.00 92.31 123 LEU A C 1
ATOM 960 O O . LEU A 1 123 ? 0.216 13.299 40.164 1.00 92.31 123 LEU A O 1
ATOM 964 N N . LEU A 1 124 ? 2.459 13.275 40.354 1.00 91.19 124 LEU A N 1
ATOM 965 C CA . LEU A 1 124 ? 2.510 13.047 41.802 1.00 91.19 124 LEU A CA 1
ATOM 966 C C . LEU A 1 124 ? 1.715 14.102 42.582 1.00 91.19 124 LEU A C 1
ATOM 968 O O . LEU A 1 124 ? 0.910 13.760 43.441 1.00 91.19 124 LEU A O 1
ATOM 972 N N . ALA A 1 125 ? 1.867 15.388 42.249 1.00 86.81 125 ALA A N 1
ATOM 973 C CA . ALA A 1 125 ? 1.106 16.459 42.899 1.00 86.81 125 ALA A CA 1
ATOM 974 C C . ALA A 1 125 ? -0.409 16.390 42.618 1.00 86.81 125 ALA A C 1
ATOM 976 O O . ALA A 1 125 ? -1.214 16.840 43.433 1.00 86.81 125 ALA A O 1
ATOM 977 N N . VAL A 1 126 ? -0.817 15.873 41.455 1.00 88.12 126 VAL A N 1
ATOM 978 C CA . VAL A 1 126 ? -2.232 15.633 41.129 1.00 88.12 126 VAL A CA 1
ATOM 979 C C . VAL A 1 126 ? -2.756 14.399 41.864 1.00 88.12 126 VAL A C 1
ATOM 981 O O . VAL A 1 126 ? -3.879 14.430 42.361 1.00 88.12 126 VAL A O 1
ATOM 984 N N . GLU A 1 127 ? -1.957 13.339 41.961 1.00 87.06 127 GLU A N 1
ATOM 985 C CA . GLU A 1 127 ? -2.299 12.116 42.688 1.00 87.06 127 GLU A CA 1
ATOM 986 C C . GLU A 1 127 ? -2.448 12.373 44.192 1.00 87.06 127 GLU A C 1
ATOM 988 O O . GLU A 1 127 ? -3.432 11.925 44.776 1.00 87.06 127 GLU A O 1
ATOM 993 N N . ASP A 1 128 ? -1.565 13.170 44.799 1.00 82.06 128 ASP A N 1
ATOM 994 C CA . ASP A 1 128 ? -1.638 13.572 46.213 1.00 82.06 128 ASP A CA 1
ATOM 995 C C . ASP A 1 128 ? -2.895 14.415 46.520 1.00 82.06 128 ASP A C 1
ATOM 997 O O . ASP A 1 128 ? -3.631 14.163 47.478 1.00 82.06 128 ASP A O 1
ATOM 1001 N N . LYS A 1 129 ? -3.244 15.351 45.626 1.00 78.06 129 LYS A N 1
ATOM 1002 C CA . LYS A 1 129 ? -4.508 16.112 45.703 1.00 78.06 129 LYS A CA 1
ATOM 1003 C C . LYS A 1 129 ? -5.758 15.246 45.548 1.00 78.06 129 LYS A C 1
ATOM 1005 O O . LYS A 1 129 ? -6.828 15.657 45.982 1.00 78.06 129 LYS A O 1
ATOM 1010 N N . LEU A 1 130 ? -5.643 14.088 44.901 1.00 73.38 130 LEU A N 1
ATOM 1011 C CA . LEU A 1 130 ? -6.742 13.135 44.751 1.00 73.38 130 LEU A CA 1
ATOM 1012 C C . LEU A 1 130 ? -6.832 12.164 45.942 1.00 73.38 130 LEU A C 1
ATOM 1014 O O . LEU A 1 130 ? -7.916 11.663 46.229 1.00 73.38 130 LEU A O 1
ATOM 1018 N N . HIS A 1 131 ? -5.715 11.906 46.631 1.00 63.28 131 HIS A N 1
ATOM 1019 C CA . HIS A 1 131 ? -5.624 10.979 47.766 1.00 63.28 131 HIS A CA 1
ATOM 1020 C C . HIS A 1 131 ? -5.777 11.649 49.133 1.00 63.28 131 HIS A C 1
ATOM 1022 O O . HIS A 1 131 ? -5.904 10.942 50.129 1.00 63.28 131 HIS A O 1
ATOM 1028 N N . THR A 1 132 ? -5.815 12.981 49.210 1.00 47.91 132 THR A N 1
ATOM 1029 C CA . THR A 1 132 ? -6.242 13.682 50.425 1.00 47.91 132 THR A CA 1
ATOM 1030 C C . THR A 1 132 ? -7.763 13.532 50.574 1.00 47.91 132 THR A C 1
ATOM 1032 O O . THR A 1 132 ? -8.518 14.093 49.776 1.00 47.91 132 THR A O 1
ATOM 1035 N N . PRO A 1 133 ? -8.265 12.760 51.561 1.00 45.75 133 PRO A N 1
ATOM 1036 C CA . PRO A 1 133 ? -9.696 12.642 51.766 1.00 45.75 133 PRO A CA 1
ATOM 1037 C C . PRO A 1 133 ? -10.204 13.994 52.264 1.00 45.75 133 PRO A C 1
ATOM 1039 O O . PRO A 1 133 ? -9.907 14.417 53.380 1.00 45.75 133 PRO A O 1
ATOM 1042 N N . SER A 1 134 ? -10.979 14.679 51.423 1.00 37.00 134 SER A N 1
ATOM 1043 C CA . SER A 1 134 ? -11.812 15.802 51.842 1.00 37.00 134 SER A CA 1
ATOM 1044 C C . SER A 1 134 ? -12.924 15.258 52.743 1.00 37.00 134 SER A C 1
ATOM 1046 O O . SER A 1 134 ? -14.033 14.960 52.309 1.00 37.00 134 SER A O 1
ATOM 1048 N N . GLY A 1 135 ? -12.586 15.044 54.011 1.00 37.66 135 GLY A N 1
ATOM 1049 C CA . GLY A 1 135 ? -13.540 15.093 55.103 1.00 37.66 135 GLY A CA 1
ATOM 1050 C C . GLY A 1 135 ? -13.577 16.522 55.627 1.00 37.66 135 GLY A C 1
ATOM 1051 O O . GLY A 1 135 ? -12.517 17.095 55.874 1.00 37.66 135 GLY A O 1
ATOM 1052 N N . THR A 1 136 ? -14.779 17.101 55.713 1.00 33.78 136 THR A N 1
ATOM 1053 C CA . THR A 1 136 ? -15.402 17.823 56.854 1.00 33.78 136 THR A CA 1
ATOM 1054 C C . THR A 1 136 ? -16.578 18.647 56.273 1.00 33.78 136 THR A C 1
ATOM 1056 O O . THR A 1 136 ? -16.350 19.640 55.593 1.00 33.78 136 THR A O 1
ATOM 1059 N N . THR A 1 137 ? -17.803 18.090 56.277 1.00 30.47 137 THR A N 1
ATOM 1060 C CA . THR A 1 137 ? -18.959 18.490 57.138 1.00 30.47 137 THR A CA 1
ATOM 1061 C C . THR A 1 137 ? -19.743 19.700 56.586 1.00 30.47 137 THR A C 1
ATOM 1063 O O . THR A 1 137 ? -19.256 20.819 56.628 1.00 30.47 137 THR A O 1
ATOM 1066 N N . THR A 1 138 ? -20.856 19.466 55.873 1.00 30.47 138 THR A N 1
ATOM 1067 C CA . THR A 1 138 ? -22.274 19.552 56.333 1.00 30.47 138 THR A CA 1
ATOM 1068 C C . THR A 1 138 ? -22.868 20.957 56.190 1.00 30.47 138 THR A C 1
ATOM 1070 O O . THR A 1 138 ? -22.400 21.868 56.856 1.00 30.47 138 THR A O 1
ATOM 1073 N N . GLN A 1 139 ? -23.922 21.121 55.376 1.00 29.52 139 GLN A N 1
ATOM 1074 C CA . GLN A 1 139 ? -25.300 21.380 55.839 1.00 29.52 139 GLN A CA 1
ATOM 1075 C C . GLN A 1 139 ? -26.264 21.631 54.658 1.00 29.52 139 GLN A C 1
ATOM 1077 O O . GLN A 1 139 ? -25.883 22.138 53.608 1.00 29.52 139 GLN A O 1
ATOM 1082 N N . GLU A 1 140 ? -27.492 21.169 54.876 1.00 29.19 140 GLU A N 1
ATOM 1083 C CA . GLU A 1 140 ? -28.725 21.173 54.082 1.00 29.19 140 GLU A CA 1
ATOM 1084 C C . GLU A 1 140 ? -29.101 22.535 53.461 1.00 29.19 140 GLU A C 1
ATOM 1086 O O . GLU A 1 140 ? -28.810 23.563 54.060 1.00 29.19 140 GLU A O 1
ATOM 1091 N N . ASP A 1 141 ? -29.805 22.550 52.317 1.00 25.30 141 ASP A N 1
ATOM 1092 C CA . ASP A 1 141 ? -31.228 22.951 52.287 1.00 25.30 141 ASP A CA 1
ATOM 1093 C C . ASP A 1 141 ? -31.906 22.695 50.918 1.00 25.30 141 ASP A C 1
ATOM 1095 O O . ASP A 1 141 ? -31.286 22.655 49.854 1.00 25.30 141 ASP A O 1
ATOM 1099 N N . ILE A 1 142 ? -33.214 22.487 51.004 1.00 32.59 142 ILE A N 1
ATOM 1100 C CA . ILE A 1 142 ? -34.234 22.186 50.001 1.00 32.59 142 ILE A CA 1
ATOM 1101 C C . ILE A 1 142 ? -34.708 23.483 49.312 1.00 32.59 142 ILE A C 1
ATOM 1103 O O . ILE A 1 142 ? -34.818 24.512 49.965 1.00 32.59 142 ILE A O 1
ATOM 1107 N N . GLY A 1 143 ? -35.132 23.434 48.036 1.00 26.30 143 GLY A N 1
ATOM 1108 C CA . GLY A 1 143 ? -36.116 24.419 47.540 1.00 26.30 143 GLY A CA 1
ATOM 1109 C C . GLY A 1 143 ? -36.061 24.847 46.068 1.00 26.30 143 GLY A C 1
ATOM 1110 O O . GLY A 1 143 ? -35.354 25.771 45.703 1.00 26.30 143 GLY A O 1
ATOM 1111 N N . SER A 1 144 ? -36.894 24.194 45.255 1.00 26.81 144 SER A N 1
ATOM 1112 C CA . SER A 1 144 ? -37.921 24.762 44.357 1.00 26.81 144 SER A CA 1
ATOM 1113 C C . SER A 1 144 ? -37.733 26.105 43.602 1.00 26.81 144 SER A C 1
ATOM 1115 O O . SER A 1 144 ? -37.598 27.169 44.192 1.00 26.81 144 SER A O 1
ATOM 1117 N N . ASN A 1 145 ? -38.047 26.018 42.299 1.00 26.14 145 ASN A N 1
ATOM 1118 C CA . ASN A 1 145 ? -38.787 26.972 41.451 1.00 26.14 145 ASN A CA 1
ATOM 1119 C C . ASN A 1 145 ? -38.104 28.167 40.736 1.00 26.14 145 ASN A C 1
ATOM 1121 O O . ASN A 1 145 ? -37.778 29.191 41.314 1.00 26.14 145 ASN A O 1
ATOM 1125 N N . ALA A 1 146 ? -38.169 28.045 39.400 1.00 25.98 146 ALA A N 1
ATOM 1126 C CA . ALA A 1 146 ? -38.831 28.950 38.448 1.00 25.98 146 ALA A CA 1
ATOM 1127 C C . ALA A 1 146 ? -38.156 30.252 37.948 1.00 25.98 146 ALA A C 1
ATOM 1129 O O . ALA A 1 146 ? -37.983 31.229 38.661 1.00 25.98 146 ALA A O 1
ATOM 1130 N N . ALA A 1 147 ? -38.039 30.253 36.611 1.00 26.12 147 ALA A N 1
ATOM 1131 C CA . ALA A 1 147 ? -38.375 31.314 35.653 1.00 26.12 147 ALA A CA 1
ATOM 1132 C C . ALA A 1 147 ? -37.373 32.446 35.334 1.00 26.12 147 ALA A C 1
ATOM 1134 O O . ALA A 1 147 ? -37.138 33.363 36.107 1.00 26.12 147 ALA A O 1
ATOM 1135 N N . SER A 1 148 ? -36.952 32.391 34.062 1.00 25.77 148 SER A N 1
ATOM 1136 C CA . SER A 1 148 ? -36.895 33.465 33.059 1.00 25.77 148 SER A CA 1
ATOM 1137 C C . SER A 1 148 ? -36.111 34.747 33.339 1.00 25.77 148 SER A C 1
ATOM 1139 O O . SER A 1 148 ? -36.522 35.590 34.125 1.00 25.77 148 SER A O 1
ATOM 1141 N N . SER A 1 149 ? -35.140 35.019 32.461 1.00 27.05 149 SER A N 1
ATOM 1142 C CA . SER A 1 149 ? -35.104 36.323 31.795 1.00 27.05 149 SER A CA 1
ATOM 1143 C C . SER A 1 149 ? -34.469 36.239 30.404 1.00 27.05 149 SER A C 1
ATOM 1145 O O . SER A 1 149 ? -33.583 35.429 30.143 1.00 27.05 149 SER A O 1
ATOM 1147 N N . VAL A 1 150 ? -35.024 37.055 29.517 1.00 26.11 150 VAL A N 1
ATOM 1148 C CA . VAL A 1 150 ? -34.932 37.095 28.052 1.00 26.11 150 VAL A CA 1
ATOM 1149 C C . VAL A 1 150 ? -34.083 38.301 27.612 1.00 26.11 150 VAL A C 1
ATOM 1151 O O . VAL A 1 150 ? -33.958 39.248 28.387 1.00 26.11 150 VAL A O 1
ATOM 1154 N N . ASN A 1 151 ? -33.602 38.261 26.353 1.00 24.62 151 ASN A N 1
ATOM 1155 C CA . ASN A 1 151 ? -32.979 39.304 25.492 1.00 24.62 151 ASN A CA 1
ATOM 1156 C C . ASN A 1 151 ? -31.476 39.042 25.218 1.00 24.62 151 ASN A C 1
ATOM 1158 O O . ASN A 1 151 ? -30.731 38.764 26.146 1.00 24.62 151 ASN A O 1
ATOM 1162 N N . THR A 1 152 ? -30.908 39.093 24.000 1.00 29.00 152 THR A N 1
ATOM 1163 C CA . THR A 1 152 ? -31.311 39.656 22.689 1.00 29.00 152 THR A CA 1
ATOM 1164 C C . THR A 1 152 ? -30.430 39.027 21.577 1.00 29.00 152 THR A C 1
ATOM 1166 O O . THR A 1 152 ? -29.262 38.737 21.830 1.00 29.00 152 THR A O 1
ATOM 1169 N N . GLU A 1 153 ? -30.963 38.838 20.362 1.00 28.27 153 GLU A N 1
ATOM 1170 C CA . GLU A 1 153 ? -30.260 38.554 19.074 1.00 28.27 153 GLU A CA 1
ATOM 1171 C C . GLU A 1 153 ? -29.282 39.698 18.656 1.00 28.27 153 GLU A C 1
ATOM 1173 O O . GLU A 1 153 ? -29.399 40.754 19.283 1.00 28.27 153 GLU A O 1
ATOM 1178 N N . PRO A 1 154 ? -28.361 39.608 17.638 1.00 33.12 154 PRO A N 1
ATOM 1179 C CA . PRO A 1 154 ? -28.461 38.857 16.361 1.00 33.12 154 PRO A CA 1
ATOM 1180 C C . PRO A 1 154 ? -27.166 38.261 15.712 1.00 33.12 154 PRO A C 1
ATOM 1182 O O . PRO A 1 154 ? -26.039 38.646 15.994 1.00 33.12 154 PRO A O 1
ATOM 1185 N N . TYR A 1 155 ? -27.388 37.341 14.758 1.00 27.48 155 TYR A N 1
ATOM 1186 C CA . TYR A 1 155 ? -26.598 36.995 13.550 1.00 27.48 155 TYR A CA 1
ATOM 1187 C C . TYR A 1 155 ? -25.055 36.870 13.619 1.00 27.48 155 TYR A C 1
ATOM 1189 O O . TYR A 1 155 ? -24.342 37.867 13.686 1.00 27.48 155 TYR A O 1
ATOM 1197 N N . SER A 1 156 ? -24.529 35.653 13.400 1.00 29.23 156 SER A N 1
ATOM 1198 C CA . SER A 1 156 ? -23.391 35.369 12.492 1.00 29.23 156 SER A CA 1
ATOM 1199 C C . SER A 1 156 ? -23.077 33.868 12.462 1.00 29.23 156 SER A C 1
ATOM 1201 O O . SER A 1 156 ? -22.724 33.278 13.481 1.00 29.23 156 SER A O 1
ATOM 1203 N N . GLN A 1 157 ? -23.153 33.245 11.282 1.00 41.06 157 GLN A N 1
ATOM 1204 C CA . GLN A 1 157 ? -22.469 31.973 11.032 1.00 41.06 157 GLN A CA 1
ATOM 1205 C C . GLN A 1 157 ? -20.954 32.163 11.202 1.00 41.06 157 GLN A C 1
ATOM 1207 O O . GLN A 1 157 ? -20.403 33.162 10.738 1.00 41.06 157 GLN A O 1
ATOM 1212 N N . PRO A 1 158 ? -20.253 31.163 11.755 1.00 28.30 158 PRO A N 1
ATOM 1213 C CA . PRO A 1 158 ? -18.974 30.812 11.151 1.00 28.30 158 PRO A CA 1
ATOM 1214 C C . PRO A 1 158 ? -18.845 29.307 10.891 1.00 28.30 158 PRO A C 1
ATOM 1216 O O . PRO A 1 158 ? -19.162 28.471 11.734 1.00 28.30 158 PRO A O 1
ATOM 1219 N N . ALA A 1 159 ? -18.330 29.024 9.693 1.00 30.09 159 ALA A N 1
ATOM 1220 C CA . ALA A 1 159 ? -17.799 27.777 9.151 1.00 30.09 159 ALA A CA 1
ATOM 1221 C C . ALA A 1 159 ? -17.396 26.690 10.175 1.00 30.09 159 ALA A C 1
ATOM 1223 O O . ALA A 1 159 ? -16.799 27.004 11.211 1.00 30.09 159 ALA A O 1
ATOM 1224 N N . PRO A 1 160 ? -17.609 25.393 9.864 1.00 33.84 160 PRO A N 1
ATOM 1225 C CA . PRO A 1 160 ? -17.214 24.316 10.756 1.00 33.84 160 PRO A CA 1
ATOM 1226 C C . PRO A 1 160 ? -15.686 24.263 10.837 1.00 33.84 160 PRO A C 1
ATOM 1228 O O . PRO A 1 160 ? -14.998 23.738 9.962 1.00 33.84 160 PRO A O 1
ATOM 1231 N N . LYS A 1 161 ? -15.147 24.828 11.921 1.00 30.72 161 LYS A N 1
ATOM 1232 C CA . LYS A 1 161 ? -13.761 24.640 12.336 1.00 30.72 161 LYS A CA 1
ATOM 1233 C C . LYS A 1 161 ? -13.529 23.143 12.502 1.00 30.72 161 LYS A C 1
ATOM 1235 O O . LYS A 1 161 ? -14.251 22.485 13.249 1.00 30.72 161 LYS A O 1
ATOM 1240 N N . ALA A 1 162 ? -12.516 22.637 11.800 1.00 38.22 162 ALA A N 1
ATOM 1241 C CA . ALA A 1 162 ? -12.027 21.271 11.887 1.00 38.22 162 ALA A CA 1
ATOM 1242 C C . ALA A 1 162 ? -11.902 20.846 13.358 1.00 38.22 162 ALA A C 1
ATOM 1244 O O . ALA A 1 162 ? -11.001 21.275 14.087 1.00 38.22 162 ALA A O 1
ATOM 1245 N N . ALA A 1 163 ? -12.855 20.029 13.802 1.00 33.94 163 ALA A N 1
ATOM 1246 C CA . ALA A 1 163 ? -12.866 19.480 15.139 1.00 33.94 163 ALA A CA 1
ATOM 1247 C C . ALA A 1 163 ? -11.706 18.488 15.249 1.00 33.94 163 ALA A C 1
ATOM 1249 O O . ALA A 1 163 ? -11.769 17.363 14.756 1.00 33.94 163 ALA A O 1
ATOM 1250 N N . ARG A 1 164 ? -10.625 18.933 15.899 1.00 41.41 164 ARG A N 1
ATOM 1251 C CA . ARG A 1 164 ? -9.588 18.062 16.455 1.00 41.41 164 ARG A CA 1
ATOM 1252 C C . ARG A 1 164 ? -10.251 16.902 17.194 1.00 41.41 164 ARG A C 1
ATOM 1254 O O . ARG A 1 164 ? -11.141 17.117 18.017 1.00 41.41 164 ARG A O 1
ATOM 1261 N N . ALA A 1 165 ? -9.760 15.703 16.892 1.00 42.44 165 ALA A N 1
ATOM 1262 C CA . ALA A 1 165 ? -10.151 14.424 17.457 1.00 42.44 165 ALA A CA 1
ATOM 1263 C C . ALA A 1 165 ? -10.422 14.503 18.969 1.00 42.44 165 ALA A C 1
ATOM 1265 O O . ALA A 1 165 ? -9.509 14.511 19.795 1.00 42.44 165 ALA A O 1
ATOM 1266 N N . LYS A 1 166 ? -11.708 14.527 19.322 1.00 44.12 166 LYS A N 1
ATOM 1267 C CA . LYS A 1 166 ? -12.200 14.138 20.639 1.00 44.12 166 LYS A CA 1
ATOM 1268 C C . LYS A 1 166 ? -12.764 12.732 20.517 1.00 44.12 166 LYS A C 1
ATOM 1270 O O . LYS A 1 166 ? -13.778 12.538 19.860 1.00 44.12 166 LYS A O 1
ATOM 1275 N N . SER A 1 167 ? -12.113 11.784 21.181 1.00 41.03 167 SER A N 1
ATOM 1276 C CA . SER A 1 167 ? -12.747 10.846 22.116 1.00 41.03 167 SER A CA 1
ATOM 1277 C C . SER A 1 167 ? -11.952 9.547 22.173 1.00 41.03 167 SER A C 1
ATOM 1279 O O . SER A 1 167 ? -11.903 8.765 21.227 1.00 41.03 167 SER A O 1
ATOM 1281 N N . LYS A 1 168 ? -11.359 9.310 23.343 1.00 42.56 168 LYS A N 1
ATOM 1282 C CA . LYS A 1 168 ? -10.904 8.008 23.828 1.00 42.56 168 LYS A CA 1
ATOM 1283 C C . LYS A 1 168 ? -12.164 7.200 24.173 1.00 42.56 168 LYS A C 1
ATOM 1285 O O . LYS A 1 168 ? -12.493 6.989 25.330 1.00 42.56 168 LYS A O 1
ATOM 1290 N N . GLY A 1 169 ? -12.909 6.845 23.137 1.00 45.47 169 GLY A N 1
ATOM 1291 C CA . GLY A 1 169 ? -14.106 6.022 23.153 1.00 45.47 169 GLY A CA 1
ATOM 1292 C C . GLY A 1 169 ? -14.033 5.131 21.924 1.00 45.47 169 GLY A C 1
ATOM 1293 O O . GLY A 1 169 ? -13.521 5.556 20.892 1.00 45.47 169 GLY A O 1
ATOM 1294 N N . SER A 1 170 ? -14.450 3.876 22.064 1.00 65.19 170 SER A N 1
ATOM 1295 C CA . SER A 1 170 ? -14.395 2.856 21.014 1.00 65.19 170 SER A CA 1
ATOM 1296 C C . SER A 1 170 ? -14.841 3.411 19.651 1.00 65.19 170 SER A C 1
ATOM 1298 O O . SER A 1 170 ? -16.040 3.520 19.394 1.00 65.19 170 SER A O 1
ATOM 1300 N N . GLN A 1 171 ? -13.891 3.740 18.770 1.00 82.31 171 GLN A N 1
ATOM 1301 C CA . GLN A 1 171 ? -14.209 4.173 17.412 1.00 82.31 171 GLN A CA 1
ATOM 1302 C C . GLN A 1 171 ? -14.984 3.061 16.691 1.00 82.31 171 GLN A C 1
ATOM 1304 O O . GLN A 1 171 ? -14.703 1.870 16.866 1.00 82.31 171 GLN A O 1
ATOM 1309 N N . SER A 1 172 ? -15.992 3.447 15.909 1.00 89.81 172 SER A N 1
ATOM 1310 C CA . SER A 1 172 ? -16.741 2.519 15.060 1.00 89.81 172 SER A CA 1
ATOM 1311 C C . SER A 1 172 ? -15.958 2.205 13.783 1.00 89.81 172 SER A C 1
ATOM 1313 O O . SER A 1 172 ? -15.097 2.981 13.362 1.00 89.81 172 SER A O 1
ATOM 1315 N N . LEU A 1 173 ? -16.265 1.072 13.147 1.00 90.00 173 LEU A N 1
ATOM 1316 C CA . LEU A 1 173 ? -15.638 0.677 11.881 1.00 90.00 173 LEU A CA 1
ATOM 1317 C C . LEU A 1 173 ? -15.913 1.717 10.778 1.00 90.00 173 LEU A C 1
ATOM 1319 O O . LEU A 1 173 ? -15.002 2.088 10.044 1.00 90.00 173 LEU A O 1
ATOM 1323 N N . VAL A 1 174 ? -17.136 2.261 10.728 1.00 92.00 174 VAL A N 1
ATOM 1324 C CA . VAL A 1 174 ? -17.529 3.347 9.807 1.00 92.00 174 VAL A CA 1
ATOM 1325 C C . VAL A 1 174 ? -16.699 4.609 10.023 1.00 92.00 174 VAL A C 1
ATOM 1327 O O . VAL A 1 174 ? -16.329 5.261 9.053 1.00 92.00 174 VAL A O 1
ATOM 1330 N N . ALA A 1 175 ? -16.400 4.973 11.274 1.00 90.75 175 ALA A N 1
ATOM 1331 C CA . ALA A 1 175 ? -15.607 6.167 11.557 1.00 90.75 175 ALA A CA 1
ATOM 1332 C C . ALA A 1 175 ? -14.174 6.022 11.025 1.00 90.75 175 ALA A C 1
ATOM 1334 O O . ALA A 1 175 ? -13.673 6.935 10.378 1.00 90.75 175 ALA A O 1
ATOM 1335 N N . MET A 1 176 ? -13.556 4.852 11.224 1.00 91.38 176 MET A N 1
ATOM 1336 C CA . MET A 1 176 ? -12.223 4.546 10.692 1.00 91.38 176 MET A CA 1
ATOM 1337 C C . MET A 1 176 ? -12.194 4.503 9.158 1.00 91.38 176 MET A C 1
ATOM 1339 O O . MET A 1 176 ? -11.265 5.022 8.545 1.00 91.38 176 MET A O 1
ATOM 1343 N N . TRP A 1 177 ? -13.225 3.927 8.535 1.00 91.56 177 TRP A N 1
ATOM 1344 C CA . TRP A 1 177 ? -13.421 3.939 7.081 1.00 91.56 177 TRP A CA 1
ATOM 1345 C C . TRP A 1 177 ? -13.525 5.358 6.520 1.00 91.56 177 TRP A C 1
ATOM 1347 O O . TRP A 1 177 ? -12.838 5.721 5.565 1.00 91.56 177 TRP A O 1
ATOM 1357 N N . PHE A 1 178 ? -14.379 6.172 7.138 1.00 90.19 178 PHE A N 1
ATOM 1358 C CA . PHE A 1 178 ? -14.616 7.543 6.719 1.00 90.19 178 PHE A CA 1
ATOM 1359 C C . PHE A 1 178 ? -13.358 8.401 6.883 1.00 90.19 178 PHE A C 1
ATOM 1361 O O . PHE A 1 178 ? -13.002 9.146 5.971 1.00 90.19 178 PHE A O 1
ATOM 1368 N N . GLU A 1 179 ? -12.652 8.265 8.009 1.00 91.38 179 GLU A N 1
ATOM 1369 C CA . GLU A 1 179 ? -11.374 8.938 8.260 1.00 91.38 179 GLU A CA 1
ATOM 1370 C C . GLU A 1 179 ? -10.322 8.544 7.213 1.00 91.38 179 GLU A C 1
ATOM 1372 O O . GLU A 1 179 ? -9.683 9.420 6.634 1.00 91.38 179 GLU A O 1
ATOM 1377 N N . TRP A 1 180 ? -10.200 7.250 6.893 1.00 91.06 180 TRP A N 1
ATOM 1378 C CA . TRP A 1 180 ? -9.269 6.753 5.875 1.00 91.06 180 TRP A CA 1
ATOM 1379 C C . TRP A 1 180 ? -9.475 7.397 4.495 1.00 91.06 180 TRP A C 1
ATOM 1381 O O . TRP A 1 180 ? -8.496 7.731 3.825 1.00 91.06 180 TRP A O 1
ATOM 1391 N N . LEU A 1 181 ? -10.731 7.591 4.079 1.00 87.31 181 LEU A N 1
ATOM 1392 C CA . LEU A 1 181 ? -11.082 8.032 2.722 1.00 87.31 181 LEU A CA 1
ATOM 1393 C C . LEU A 1 181 ? -11.251 9.548 2.571 1.00 87.31 181 LEU A C 1
ATOM 1395 O O . LEU A 1 181 ? -11.123 10.055 1.460 1.00 87.31 181 LEU A O 1
ATOM 1399 N N . THR A 1 182 ? -11.536 10.275 3.655 1.00 86.81 182 THR A N 1
ATOM 1400 C CA . THR A 1 182 ? -11.918 11.700 3.582 1.00 86.81 182 THR A CA 1
ATOM 1401 C C . THR A 1 182 ? -10.974 12.659 4.306 1.00 86.81 182 THR A C 1
ATOM 1403 O O . THR A 1 182 ? -11.176 13.871 4.216 1.00 86.81 182 THR A O 1
ATOM 1406 N N . ALA A 1 183 ? -9.961 12.160 5.025 1.00 84.56 183 ALA A N 1
ATOM 1407 C CA . ALA A 1 183 ? -9.003 13.022 5.712 1.00 84.56 183 ALA A CA 1
ATOM 1408 C C . ALA A 1 183 ? -8.177 13.875 4.731 1.00 84.56 183 ALA A C 1
ATOM 1410 O O . ALA A 1 183 ? -7.691 13.388 3.708 1.00 84.56 183 ALA A O 1
ATOM 1411 N N . GLU A 1 184 ? -7.960 15.138 5.100 1.00 78.50 184 GLU A N 1
ATOM 1412 C CA . GLU A 1 184 ? -7.087 16.095 4.417 1.00 78.50 184 GLU A CA 1
ATOM 1413 C C . GLU A 1 184 ? -6.068 16.641 5.435 1.00 78.50 184 GLU A C 1
ATOM 1415 O O . GLU A 1 184 ? -6.475 17.272 6.414 1.00 78.50 184 GLU A O 1
ATOM 1420 N N . PRO A 1 185 ? -4.751 16.409 5.262 1.00 78.06 185 PRO A N 1
ATOM 1421 C CA . PRO A 1 185 ? -4.102 15.553 4.263 1.00 78.06 185 PRO A CA 1
ATOM 1422 C C . PRO A 1 185 ? -4.525 14.084 4.390 1.00 78.06 185 PRO A C 1
ATOM 1424 O O . PRO A 1 185 ? -4.844 13.623 5.487 1.00 78.06 185 PRO A O 1
ATOM 1427 N N . ARG A 1 186 ? -4.483 13.332 3.281 1.00 75.00 186 ARG A N 1
ATOM 1428 C CA . ARG A 1 186 ? -4.831 11.901 3.284 1.00 75.00 186 ARG A CA 1
ATOM 1429 C C . ARG A 1 186 ? -4.042 11.154 4.360 1.00 75.00 186 ARG A C 1
ATOM 1431 O O . ARG A 1 186 ? -2.854 11.412 4.545 1.00 75.00 186 ARG A O 1
ATOM 1438 N N . VAL A 1 187 ? -4.688 10.210 5.049 1.00 75.62 187 VAL A N 1
ATOM 1439 C CA . VAL A 1 187 ? -4.144 9.531 6.246 1.00 75.62 187 VAL A CA 1
ATOM 1440 C C . VAL A 1 187 ? -2.748 8.939 6.001 1.00 75.62 187 VAL A C 1
ATOM 1442 O O . VAL A 1 187 ? -1.869 9.055 6.849 1.00 75.62 187 VAL A O 1
ATOM 1445 N N . TYR A 1 188 ? -2.505 8.373 4.817 1.00 73.25 188 TYR A N 1
ATOM 1446 C CA . TYR A 1 188 ? -1.208 7.804 4.429 1.00 73.25 188 TYR A CA 1
ATOM 1447 C C . TYR A 1 188 ? -0.124 8.842 4.082 1.00 73.25 188 TYR A C 1
ATOM 1449 O O . TYR A 1 188 ? 1.052 8.495 4.035 1.00 73.25 188 TYR A O 1
ATOM 1457 N N . ALA A 1 189 ? -0.498 10.099 3.844 1.00 70.56 189 ALA A N 1
ATOM 1458 C CA . ALA A 1 189 ? 0.414 11.216 3.599 1.00 70.56 189 ALA A CA 1
ATOM 1459 C C . ALA A 1 189 ? 0.715 12.024 4.879 1.00 70.56 189 ALA A C 1
ATOM 1461 O O . ALA A 1 189 ? 1.592 12.890 4.881 1.00 70.56 189 ALA A O 1
ATOM 1462 N N . SER A 1 190 ? 0.003 11.753 5.979 1.00 72.56 190 SER A N 1
ATOM 1463 C CA . SER A 1 190 ? 0.178 12.467 7.243 1.00 72.56 190 SER A CA 1
ATOM 1464 C C . SER A 1 190 ? 1.370 11.936 8.046 1.00 72.56 190 SER A C 1
ATOM 1466 O O . SER A 1 190 ? 1.419 10.767 8.425 1.00 72.56 190 SER A O 1
ATOM 1468 N N . LYS A 1 191 ? 2.320 12.820 8.379 1.00 69.81 191 LYS A N 1
ATOM 1469 C CA . LYS A 1 191 ? 3.500 12.499 9.210 1.00 69.81 191 LYS A CA 1
ATOM 1470 C C . LYS A 1 191 ? 3.195 12.434 10.716 1.00 69.81 191 LYS A C 1
ATOM 1472 O O . LYS A 1 191 ? 4.060 12.034 11.488 1.00 69.81 191 LYS A O 1
ATOM 1477 N N . SER A 1 192 ? 1.997 12.843 11.145 1.00 74.81 192 SER A N 1
ATOM 1478 C CA . SER A 1 192 ? 1.627 12.967 12.566 1.00 74.81 192 SER A CA 1
ATOM 1479 C C . SER A 1 192 ? 0.887 11.751 13.136 1.00 74.81 192 SER A C 1
ATOM 1481 O O . SER A 1 192 ? 0.696 11.662 14.351 1.00 74.81 192 SER A O 1
ATOM 1483 N N . ILE A 1 193 ? 0.476 10.800 12.292 1.00 80.00 193 ILE A N 1
ATOM 1484 C CA . ILE A 1 193 ? -0.269 9.611 12.719 1.00 80.00 193 ILE A CA 1
ATOM 1485 C C . ILE A 1 193 ? 0.710 8.525 13.173 1.00 80.00 193 ILE A C 1
ATOM 1487 O O . ILE A 1 193 ? 1.660 8.173 12.476 1.00 80.00 193 ILE A O 1
ATOM 1491 N N . LYS A 1 194 ? 0.468 7.958 14.360 1.00 85.62 194 LYS A N 1
ATOM 1492 C CA . LYS A 1 194 ? 1.266 6.841 14.886 1.00 85.62 194 LYS A CA 1
ATOM 1493 C C . LYS A 1 194 ? 1.166 5.635 13.945 1.00 85.62 194 LYS A C 1
ATOM 1495 O O . LYS A 1 194 ? 0.070 5.281 13.516 1.00 85.62 194 LYS A O 1
ATOM 1500 N N . LYS A 1 195 ? 2.285 4.934 13.710 1.00 83.12 195 LYS A N 1
ATOM 1501 C CA . LYS A 1 195 ? 2.344 3.734 12.845 1.00 83.12 195 LYS A CA 1
ATOM 1502 C C . LYS A 1 195 ? 1.262 2.694 13.170 1.00 83.12 195 LYS A C 1
ATOM 1504 O O . LYS A 1 195 ? 0.680 2.110 12.264 1.00 83.12 195 LYS A O 1
ATOM 1509 N N . THR A 1 196 ? 0.972 2.487 14.455 1.00 84.88 196 THR A N 1
ATOM 1510 C CA . THR A 1 196 ? -0.063 1.551 14.921 1.00 84.88 196 THR A CA 1
ATOM 1511 C C . THR A 1 196 ? -1.471 1.976 14.506 1.00 84.88 196 THR A C 1
ATOM 1513 O O . THR A 1 196 ? -2.235 1.149 14.022 1.00 84.88 196 THR A O 1
ATOM 1516 N N . ALA A 1 197 ? -1.804 3.261 14.630 1.00 84.88 197 ALA A N 1
ATOM 1517 C CA . ALA A 1 197 ? -3.100 3.793 14.216 1.00 84.88 197 ALA A CA 1
ATOM 1518 C C . ALA A 1 197 ? -3.273 3.734 12.690 1.00 84.88 197 ALA A C 1
ATOM 1520 O O . ALA A 1 197 ? -4.329 3.343 12.205 1.00 84.88 197 ALA A O 1
ATOM 1521 N N . LEU A 1 198 ? -2.211 4.036 11.934 1.00 86.69 198 LEU A N 1
ATOM 1522 C CA . LEU A 1 198 ? -2.217 3.913 10.475 1.00 86.69 198 LEU A CA 1
ATOM 1523 C C . LEU A 1 198 ? -2.474 2.465 10.025 1.00 86.69 198 LEU A C 1
ATOM 1525 O O . LEU A 1 198 ? -3.250 2.233 9.099 1.00 86.69 198 LEU A O 1
ATOM 1529 N N . TYR A 1 199 ? -1.839 1.493 10.689 1.00 88.69 199 TYR A N 1
ATOM 1530 C CA . TYR A 1 199 ? -2.055 0.070 10.427 1.00 88.69 199 TYR A CA 1
ATOM 1531 C C . TYR A 1 199 ? -3.516 -0.330 10.666 1.00 88.69 199 TYR A C 1
ATOM 1533 O O . TYR A 1 199 ? -4.117 -0.960 9.796 1.00 88.69 199 TYR A O 1
ATOM 1541 N N . GLU A 1 200 ? -4.089 0.052 11.809 1.00 89.75 200 GLU A N 1
ATOM 1542 C CA . GLU A 1 200 ? -5.481 -0.258 12.160 1.00 89.75 200 GLU A CA 1
ATOM 1543 C C . GLU A 1 200 ? -6.459 0.361 11.147 1.00 89.75 200 GLU A C 1
ATOM 1545 O O . GLU A 1 200 ? -7.286 -0.364 10.595 1.00 89.75 200 GLU A O 1
ATOM 1550 N N . LEU A 1 201 ? -6.300 1.651 10.815 1.00 90.06 201 LEU A N 1
ATOM 1551 C CA . LEU A 1 201 ? -7.119 2.345 9.811 1.00 90.06 201 LEU A CA 1
ATOM 1552 C C . LEU A 1 201 ? -7.059 1.647 8.446 1.00 90.06 201 LEU A C 1
ATOM 1554 O O . LEU A 1 201 ? -8.099 1.344 7.861 1.00 90.06 201 LEU A O 1
ATOM 1558 N N . ARG A 1 202 ? -5.849 1.324 7.965 1.00 90.94 202 ARG A N 1
ATOM 1559 C CA . ARG A 1 202 ? -5.654 0.634 6.681 1.00 90.94 202 ARG A CA 1
ATOM 1560 C C . ARG A 1 202 ? -6.338 -0.733 6.657 1.00 90.94 202 ARG A C 1
ATOM 1562 O O . ARG A 1 202 ? -6.949 -1.088 5.654 1.00 90.94 202 ARG A O 1
ATOM 1569 N N . HIS A 1 203 ? -6.220 -1.513 7.731 1.00 91.75 203 HIS A N 1
ATOM 1570 C CA . HIS A 1 203 ? -6.795 -2.859 7.762 1.00 91.75 203 HIS A CA 1
ATOM 1571 C C . HIS A 1 203 ? -8.310 -2.830 7.909 1.00 91.75 203 HIS A C 1
ATOM 1573 O O . HIS A 1 203 ? -8.985 -3.619 7.256 1.00 91.75 203 HIS A O 1
ATOM 1579 N N . VAL A 1 204 ? -8.854 -1.924 8.725 1.00 92.81 204 VAL A N 1
ATOM 1580 C CA . VAL A 1 204 ? -10.305 -1.736 8.810 1.00 92.81 204 VAL A CA 1
ATOM 1581 C C . VAL A 1 204 ? -10.863 -1.336 7.450 1.00 92.81 204 VAL A C 1
ATOM 1583 O O . VAL A 1 204 ? -11.820 -1.959 6.999 1.00 92.81 204 VAL A O 1
ATOM 1586 N N . ALA A 1 205 ? -10.231 -0.380 6.762 1.00 91.69 205 ALA A N 1
ATOM 1587 C CA . ALA A 1 205 ? -10.633 -0.007 5.412 1.00 91.69 205 ALA A CA 1
ATOM 1588 C C . ALA A 1 205 ? -10.584 -1.207 4.451 1.00 91.69 205 ALA A C 1
ATOM 1590 O O . ALA A 1 205 ? -11.583 -1.516 3.812 1.00 91.69 205 ALA A O 1
ATOM 1591 N N . GLY A 1 206 ? -9.469 -1.942 4.416 1.00 91.81 206 GLY A N 1
ATOM 1592 C CA . GLY A 1 206 ? -9.315 -3.111 3.546 1.00 91.81 206 GLY A CA 1
ATOM 1593 C C . GLY A 1 206 ? -10.356 -4.206 3.793 1.00 91.81 206 GLY A C 1
ATOM 1594 O O . GLY A 1 206 ? -10.950 -4.702 2.843 1.00 91.81 206 GLY A O 1
ATOM 1595 N N . TYR A 1 207 ? -10.636 -4.557 5.053 1.00 92.00 207 TYR A N 1
ATOM 1596 C CA . TYR A 1 207 ? -11.670 -5.554 5.348 1.00 92.00 207 TYR A CA 1
ATOM 1597 C C . TYR A 1 207 ? -13.066 -5.072 4.964 1.00 92.00 207 TYR A C 1
ATOM 1599 O O . TYR A 1 207 ? -13.843 -5.857 4.438 1.00 92.00 207 TYR A O 1
ATOM 1607 N N . LEU A 1 208 ? -13.397 -3.803 5.211 1.00 92.75 208 LEU A N 1
ATOM 1608 C CA . LEU A 1 208 ? -14.712 -3.269 4.857 1.00 92.75 208 LEU A CA 1
ATOM 1609 C C . LEU A 1 208 ? -14.942 -3.232 3.341 1.00 92.75 208 LEU A C 1
ATOM 1611 O O . LEU A 1 208 ? -16.070 -3.469 2.920 1.00 92.75 208 LEU A O 1
ATOM 1615 N N . MET A 1 209 ? -13.897 -3.025 2.529 1.00 91.88 209 MET A N 1
ATOM 1616 C CA . MET A 1 209 ? -14.010 -3.117 1.064 1.00 91.88 209 MET A CA 1
ATOM 1617 C C . MET A 1 209 ? -14.517 -4.493 0.607 1.00 91.88 209 MET A C 1
ATOM 1619 O O . MET A 1 209 ? -15.316 -4.555 -0.320 1.00 91.88 209 MET A O 1
ATOM 1623 N N . LEU A 1 210 ? -14.124 -5.580 1.285 1.00 89.69 210 LEU A N 1
ATOM 1624 C CA . LEU A 1 210 ? -14.564 -6.950 0.963 1.00 89.69 210 LEU A CA 1
ATOM 1625 C C . LEU A 1 210 ? -16.050 -7.197 1.257 1.00 89.69 210 LEU A C 1
ATOM 1627 O O . LEU A 1 210 ? -16.640 -8.144 0.752 1.00 89.69 210 LEU A O 1
ATOM 1631 N N . PHE A 1 211 ? -16.657 -6.374 2.111 1.00 89.44 211 PHE A N 1
ATOM 1632 C CA . PHE A 1 211 ? -18.057 -6.517 2.505 1.00 89.44 211 PHE A CA 1
ATOM 1633 C C . PHE A 1 211 ? -18.999 -5.624 1.687 1.00 89.44 211 PHE A C 1
ATOM 1635 O O . PHE A 1 211 ? -20.171 -5.478 2.049 1.00 89.44 211 PHE A O 1
ATOM 1642 N N . LEU A 1 212 ? -18.513 -5.033 0.593 1.00 88.88 212 LEU A N 1
ATOM 1643 C CA . LEU A 1 212 ? -19.336 -4.309 -0.370 1.00 88.88 212 LEU A CA 1
ATOM 1644 C C . LEU A 1 212 ? -19.829 -5.267 -1.471 1.00 88.88 212 LEU A C 1
ATOM 1646 O O . LEU A 1 212 ? -19.001 -5.862 -2.158 1.00 88.88 212 LEU A O 1
ATOM 1650 N N . PRO A 1 213 ? -21.155 -5.417 -1.676 1.00 76.75 213 PRO A N 1
ATOM 1651 C CA . PRO A 1 213 ? -21.712 -6.418 -2.596 1.00 76.75 213 PRO A CA 1
ATOM 1652 C C . PRO A 1 213 ? -21.287 -6.261 -4.060 1.00 76.75 213 PRO A C 1
ATOM 1654 O O . PRO A 1 213 ? -21.213 -7.243 -4.788 1.00 76.75 213 PRO A O 1
ATOM 1657 N N . THR A 1 214 ? -21.034 -5.029 -4.497 1.00 78.31 214 THR A N 1
ATOM 1658 C CA . THR A 1 214 ? -20.668 -4.680 -5.879 1.00 78.31 214 THR A CA 1
ATOM 1659 C C . THR A 1 214 ? -19.180 -4.354 -6.022 1.00 78.31 214 THR A C 1
ATOM 1661 O O . THR A 1 214 ? -18.772 -3.766 -7.019 1.00 78.31 214 THR A O 1
ATOM 1664 N N . GLY A 1 215 ? -18.370 -4.677 -5.008 1.00 74.06 215 GLY A N 1
ATOM 1665 C CA . GLY A 1 215 ? -17.002 -4.182 -4.894 1.00 74.06 215 GLY A CA 1
ATOM 1666 C C . GLY A 1 215 ? -16.941 -2.688 -4.558 1.00 74.06 215 GLY A C 1
ATOM 1667 O O . GLY A 1 215 ? -17.936 -2.066 -4.179 1.00 74.06 215 GLY A O 1
ATOM 1668 N N . PHE A 1 216 ? -15.742 -2.115 -4.661 1.00 75.81 216 PHE A N 1
ATOM 1669 C CA . PHE A 1 216 ? -15.476 -0.715 -4.335 1.00 75.81 216 PHE A CA 1
ATOM 1670 C C . PHE A 1 216 ? -14.933 0.029 -5.558 1.00 75.81 216 PHE A C 1
ATOM 1672 O O . PHE A 1 216 ? -13.766 -0.131 -5.913 1.00 75.81 216 PHE A O 1
ATOM 1679 N N . ALA A 1 217 ? -15.773 0.858 -6.178 1.00 67.62 217 ALA A N 1
ATOM 1680 C CA . ALA A 1 217 ? -15.378 1.818 -7.203 1.00 67.62 217 ALA A CA 1
ATOM 1681 C C . ALA A 1 217 ? -15.494 3.229 -6.612 1.00 67.62 217 ALA A C 1
ATOM 1683 O O . ALA A 1 217 ? -16.544 3.599 -6.092 1.00 67.62 217 ALA A O 1
ATOM 1684 N N . LEU A 1 218 ? -14.401 3.992 -6.627 1.00 64.56 218 LEU A N 1
ATOM 1685 C CA . LEU A 1 218 ? -14.407 5.398 -6.222 1.00 64.56 218 LEU A CA 1
ATOM 1686 C C . LEU A 1 218 ? -14.499 6.265 -7.469 1.00 64.56 218 LEU A C 1
ATOM 1688 O O . LEU A 1 218 ? -13.480 6.495 -8.121 1.00 64.56 218 LEU A O 1
ATOM 1692 N N . ASP A 1 219 ? -15.679 6.807 -7.744 1.00 60.78 219 ASP A N 1
ATOM 1693 C CA . ASP A 1 219 ? -15.787 7.925 -8.672 1.00 60.78 219 ASP A CA 1
ATOM 1694 C C . ASP A 1 219 ? -15.294 9.187 -7.960 1.00 60.78 219 ASP A C 1
ATOM 1696 O O . ASP A 1 219 ? -15.881 9.695 -7.002 1.00 60.78 219 ASP A O 1
ATOM 1700 N N . SER A 1 220 ? -14.135 9.682 -8.391 1.00 57.66 220 SER A N 1
ATOM 1701 C CA . SER A 1 220 ? -13.491 10.849 -7.793 1.00 57.66 220 SER A CA 1
ATOM 1702 C C . SER A 1 220 ? -14.116 12.160 -8.304 1.00 57.66 220 SER A C 1
ATOM 1704 O O . SER A 1 220 ? -13.399 12.975 -8.871 1.00 57.66 220 SER A O 1
ATOM 1706 N N . SER A 1 221 ? -15.436 12.348 -8.137 1.00 60.16 221 SER A N 1
ATOM 1707 C CA . SER A 1 221 ? -16.209 13.620 -8.181 1.00 60.16 221 SER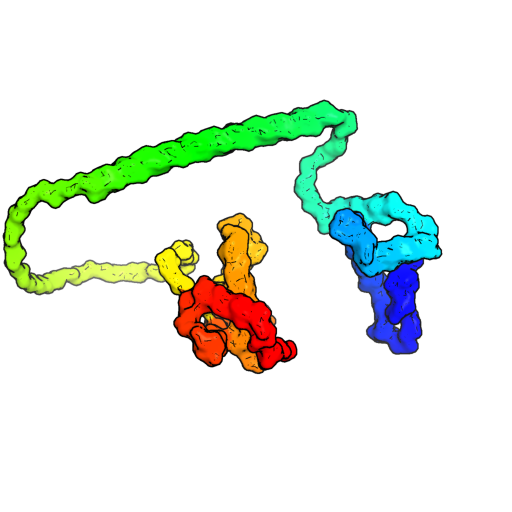 A CA 1
ATOM 1708 C C . SER A 1 221 ? -17.713 13.289 -8.232 1.00 60.16 221 SER A C 1
ATOM 1710 O O . SER A 1 221 ? -18.105 12.587 -9.165 1.00 60.16 221 SER A O 1
ATOM 1712 N N . PRO A 1 222 ? -18.561 13.698 -7.252 1.00 61.84 222 PRO A N 1
ATOM 1713 C CA . PRO A 1 222 ? -19.155 15.053 -7.136 1.00 61.84 222 PRO A CA 1
ATOM 1714 C C . PRO A 1 222 ? -19.258 15.549 -5.655 1.00 61.84 222 PRO A C 1
ATOM 1716 O O . PRO A 1 222 ? -18.744 14.875 -4.758 1.00 61.84 222 PRO A O 1
ATOM 1719 N N . PRO A 1 223 ? -19.941 16.680 -5.314 1.00 63.16 223 PRO A N 1
ATOM 1720 C CA . PRO A 1 223 ? -20.190 17.141 -3.923 1.00 63.16 223 PRO A CA 1
ATOM 1721 C C . PRO A 1 223 ? -20.755 16.095 -2.940 1.00 63.16 223 PRO A C 1
ATOM 1723 O O . PRO A 1 223 ? -20.715 16.306 -1.727 1.00 63.16 223 PRO A O 1
ATOM 1726 N N . ALA A 1 224 ? -21.253 14.963 -3.442 1.00 72.19 224 ALA A N 1
ATOM 1727 C CA . ALA A 1 224 ? -21.775 13.848 -2.661 1.00 72.19 224 ALA A CA 1
ATOM 1728 C C . ALA A 1 224 ? -20.710 12.836 -2.182 1.00 72.19 224 ALA A C 1
ATOM 1730 O O . ALA A 1 224 ? -21.062 11.914 -1.447 1.00 72.19 224 ALA A O 1
ATOM 1731 N N . PHE A 1 225 ? -19.423 13.008 -2.517 1.00 82.19 225 PHE A N 1
ATOM 1732 C CA . PHE A 1 225 ? -18.354 12.053 -2.179 1.00 82.19 225 PHE A CA 1
ATOM 1733 C C . PHE A 1 225 ? -18.353 11.637 -0.698 1.00 82.19 225 PHE A C 1
ATOM 1735 O O . PHE A 1 225 ? -18.445 10.459 -0.365 1.00 82.19 225 PHE A O 1
ATOM 1742 N N . LYS A 1 226 ? -18.316 12.601 0.235 1.00 85.12 226 LYS A N 1
ATOM 1743 C CA . LYS A 1 226 ? -18.286 12.286 1.677 1.00 85.12 226 LYS A CA 1
ATOM 1744 C C . LYS A 1 226 ? -19.563 11.569 2.133 1.00 85.12 226 LYS A C 1
ATOM 1746 O O . LYS A 1 226 ? -19.486 10.650 2.948 1.00 85.12 226 LYS A O 1
ATOM 1751 N N . SER A 1 227 ? -20.729 11.959 1.617 1.00 85.44 227 SER A N 1
ATOM 1752 C CA . SER A 1 227 ? -21.994 11.285 1.939 1.00 85.44 227 SER A CA 1
ATOM 1753 C C . SER A 1 227 ? -22.044 9.855 1.404 1.00 85.44 227 SER A C 1
ATOM 1755 O O . SER A 1 227 ? -22.488 8.963 2.121 1.00 85.44 227 SER A O 1
ATOM 1757 N N . GLU A 1 228 ? -21.534 9.614 0.200 1.00 86.31 228 GLU A N 1
ATOM 1758 C CA . GLU A 1 228 ? -21.474 8.288 -0.413 1.00 86.31 228 GLU A CA 1
ATOM 1759 C C . GLU A 1 228 ? -20.527 7.360 0.352 1.00 86.31 228 GLU A C 1
ATOM 1761 O O . GLU A 1 228 ? -20.921 6.265 0.756 1.00 86.31 228 GLU A O 1
ATOM 1766 N N . ILE A 1 229 ? -19.325 7.841 0.684 1.00 88.25 229 ILE A N 1
ATOM 1767 C CA . ILE A 1 229 ? -18.369 7.117 1.532 1.00 88.25 229 ILE A CA 1
ATOM 1768 C C . ILE A 1 229 ? -18.996 6.723 2.871 1.00 88.25 229 ILE A C 1
ATOM 1770 O O . ILE A 1 229 ? -18.750 5.622 3.370 1.00 88.25 229 ILE A O 1
ATOM 1774 N N . LEU A 1 230 ? -19.815 7.598 3.462 1.00 89.75 230 LEU A N 1
ATOM 1775 C CA . LEU A 1 230 ? -20.503 7.310 4.716 1.00 89.75 230 LEU A CA 1
ATOM 1776 C C . LEU A 1 230 ? -21.591 6.235 4.552 1.00 89.75 230 LEU A C 1
ATOM 1778 O O . LEU A 1 230 ? -21.727 5.381 5.430 1.00 89.75 230 LEU A O 1
ATOM 1782 N N . VAL A 1 231 ? -22.359 6.263 3.458 1.00 89.88 231 VAL A N 1
ATOM 1783 C CA . VAL A 1 231 ? -23.389 5.252 3.152 1.00 89.88 231 VAL A CA 1
ATOM 1784 C C . VAL A 1 231 ? -22.746 3.887 2.908 1.00 89.88 231 VAL A C 1
ATOM 1786 O O . VAL A 1 231 ? -23.113 2.920 3.579 1.00 89.88 231 VAL A O 1
ATOM 1789 N N . LEU A 1 232 ? -21.727 3.829 2.046 1.00 90.88 232 LEU A N 1
ATOM 1790 C CA . LEU A 1 232 ? -20.957 2.613 1.776 1.00 90.88 232 LEU A CA 1
ATOM 1791 C C . LEU A 1 232 ? -20.314 2.070 3.054 1.00 90.88 232 LEU A C 1
ATOM 1793 O O . LEU A 1 232 ? -20.415 0.881 3.347 1.00 90.88 232 LEU A O 1
ATOM 1797 N N . GLY A 1 233 ? -19.731 2.947 3.875 1.00 91.50 233 GLY A N 1
ATOM 1798 C CA . GLY A 1 233 ? -19.150 2.562 5.158 1.00 91.50 233 GLY A CA 1
ATOM 1799 C C . GLY A 1 233 ? -20.174 1.923 6.101 1.00 91.50 233 GLY A C 1
ATOM 1800 O O . GLY A 1 233 ? -19.874 0.915 6.743 1.00 91.50 233 GLY A O 1
ATOM 1801 N N . LYS A 1 234 ? -21.396 2.474 6.186 1.00 92.81 234 LYS A N 1
ATOM 1802 C CA . LYS A 1 234 ? -22.482 1.918 7.020 1.00 92.81 234 LYS A CA 1
ATOM 1803 C C . LYS A 1 234 ? -22.931 0.549 6.525 1.00 92.81 234 LYS A C 1
ATOM 1805 O O . LYS A 1 234 ? -23.097 -0.357 7.342 1.00 92.81 234 LYS A O 1
ATOM 1810 N N . GLN A 1 235 ? -23.089 0.397 5.213 1.00 93.56 235 GLN A N 1
ATOM 1811 C CA . GLN A 1 235 ? -23.448 -0.874 4.592 1.00 93.56 235 GLN A CA 1
ATOM 1812 C C . GLN A 1 235 ? -22.372 -1.937 4.845 1.00 93.56 235 GLN A C 1
ATOM 1814 O O . GLN A 1 235 ? -22.676 -3.006 5.376 1.00 93.56 235 GLN A O 1
ATOM 1819 N N . ALA A 1 236 ? -21.108 -1.612 4.563 1.00 92.75 236 ALA A N 1
ATOM 1820 C CA . ALA A 1 236 ? -19.974 -2.500 4.789 1.00 92.75 236 ALA A CA 1
ATOM 1821 C C . ALA A 1 236 ? -19.845 -2.907 6.264 1.00 92.75 236 ALA A C 1
ATOM 1823 O O . ALA A 1 236 ? -19.634 -4.080 6.564 1.00 92.75 236 ALA A O 1
ATOM 1824 N N . GLN A 1 237 ? -20.021 -1.971 7.207 1.00 94.31 237 GLN A N 1
ATOM 1825 C CA . GLN A 1 237 ? -20.010 -2.295 8.636 1.00 94.31 237 GLN A CA 1
ATOM 1826 C C . GLN A 1 237 ? -21.152 -3.245 9.005 1.00 94.31 237 GLN A C 1
ATOM 1828 O O . GLN A 1 237 ? -20.924 -4.188 9.760 1.00 94.31 237 GLN A O 1
ATOM 1833 N N . GLY A 1 238 ? -22.366 -3.019 8.496 1.00 93.06 238 GLY A N 1
ATOM 1834 C CA . GLY A 1 238 ? -23.498 -3.919 8.724 1.00 93.06 238 GLY A CA 1
ATOM 1835 C C . GLY A 1 238 ? -23.176 -5.348 8.284 1.00 93.06 238 GLY A C 1
ATOM 1836 O O . GLY A 1 238 ? -23.278 -6.282 9.082 1.00 93.06 238 GLY A O 1
ATOM 1837 N N . ASN A 1 239 ? -22.684 -5.493 7.055 1.00 93.25 239 ASN A N 1
ATOM 1838 C CA . ASN A 1 239 ? -22.290 -6.775 6.475 1.00 93.25 239 ASN A CA 1
ATOM 1839 C C . ASN A 1 239 ? -21.151 -7.443 7.267 1.00 93.25 239 ASN A C 1
ATOM 1841 O O . ASN A 1 239 ? -21.247 -8.620 7.617 1.00 93.25 239 ASN A O 1
ATOM 1845 N N . ALA A 1 240 ? -20.122 -6.680 7.645 1.00 92.62 240 ALA A N 1
ATOM 1846 C CA . ALA A 1 240 ? -19.004 -7.174 8.446 1.00 92.62 240 ALA A CA 1
ATOM 1847 C C . ALA A 1 240 ? -19.451 -7.679 9.828 1.00 92.62 240 ALA A C 1
ATOM 1849 O O . ALA A 1 240 ? -18.990 -8.722 10.289 1.00 92.62 240 ALA A O 1
ATOM 1850 N N . LEU A 1 241 ? -20.368 -6.975 10.501 1.00 93.19 241 LEU A N 1
ATOM 1851 C CA . LEU A 1 241 ? -20.883 -7.394 11.809 1.00 93.19 241 LEU A CA 1
ATOM 1852 C C . LEU A 1 241 ? -21.765 -8.646 11.710 1.00 93.19 241 LEU A C 1
ATOM 1854 O O . LEU A 1 241 ? -21.697 -9.509 12.587 1.00 93.19 241 LEU A O 1
ATOM 1858 N N . VAL A 1 242 ? -22.568 -8.778 10.651 1.00 93.94 242 VAL A N 1
ATOM 1859 C CA . VAL A 1 242 ? -23.334 -10.007 10.374 1.00 93.94 242 VAL A CA 1
ATOM 1860 C C . VAL A 1 242 ? -22.387 -11.184 10.134 1.00 93.94 242 VAL A C 1
ATOM 1862 O O . VAL A 1 242 ? -22.571 -12.252 10.722 1.00 93.94 242 VAL A O 1
ATOM 1865 N N . PHE A 1 243 ? -21.329 -10.974 9.350 1.00 92.62 243 PHE A N 1
ATOM 1866 C CA . PHE A 1 243 ? -20.294 -11.976 9.112 1.00 92.62 243 PHE A CA 1
ATOM 1867 C C . PHE A 1 243 ? -19.583 -12.387 10.409 1.00 92.62 243 PHE A C 1
ATOM 1869 O O . PHE A 1 243 ? -19.459 -13.576 10.702 1.00 92.62 243 PHE A O 1
ATOM 1876 N N . LEU A 1 244 ? -19.184 -11.425 11.245 1.00 92.88 244 LEU A N 1
ATOM 1877 C CA . LEU A 1 244 ? -18.578 -11.709 12.547 1.00 92.88 244 LEU A CA 1
ATOM 1878 C C . LEU A 1 244 ? -19.489 -12.567 13.429 1.00 92.88 244 LEU A C 1
ATOM 1880 O O . LEU A 1 244 ? -19.016 -13.555 13.995 1.00 92.88 244 LEU A O 1
ATOM 1884 N N . LYS A 1 245 ? -20.790 -12.255 13.490 1.00 93.50 245 LYS A N 1
ATOM 1885 C CA . LYS A 1 245 ? -21.770 -13.055 14.241 1.00 93.50 245 LYS A CA 1
ATOM 1886 C C . LYS A 1 245 ? -21.885 -14.479 13.698 1.00 93.50 245 LYS A C 1
ATOM 1888 O O . LYS A 1 245 ? -21.856 -15.419 14.488 1.00 93.50 245 LYS A O 1
ATOM 1893 N N . LYS A 1 246 ? -21.934 -14.650 12.370 1.00 92.88 246 LYS A N 1
ATOM 1894 C CA . LYS A 1 246 ? -21.936 -15.970 11.706 1.00 92.88 246 LYS A CA 1
ATOM 1895 C C . LYS A 1 246 ? -20.711 -16.810 12.088 1.00 92.88 246 LYS A C 1
ATOM 1897 O O . LYS A 1 246 ? -20.808 -18.028 12.192 1.00 92.88 246 LYS A O 1
ATOM 1902 N N . HIS A 1 247 ? -19.578 -16.160 12.349 1.00 91.56 247 HIS A N 1
ATOM 1903 C CA . HIS A 1 247 ? -18.325 -16.791 12.772 1.00 91.56 247 HIS A CA 1
ATOM 1904 C C . HIS A 1 247 ? -18.080 -16.750 14.295 1.00 91.56 247 HIS A C 1
ATOM 1906 O O . HIS A 1 247 ? -16.949 -16.944 14.746 1.00 91.56 247 HIS A O 1
ATOM 1912 N N . GLY A 1 248 ? -19.126 -16.525 15.100 1.00 88.62 248 GLY A N 1
ATOM 1913 C CA . GLY A 1 248 ? -19.076 -16.645 16.561 1.00 88.62 248 GLY A CA 1
ATOM 1914 C C . GLY A 1 248 ? -18.474 -15.445 17.300 1.00 88.62 248 GLY A C 1
ATOM 1915 O O . GLY A 1 248 ? -18.055 -15.584 18.447 1.00 88.62 248 GLY A O 1
ATOM 1916 N N . SER A 1 249 ? -18.403 -14.267 16.673 1.00 91.06 249 SER A N 1
ATOM 1917 C CA . SER A 1 249 ? -17.929 -13.031 17.303 1.00 91.06 249 SER A CA 1
ATOM 1918 C C . SER A 1 249 ? -19.035 -11.980 17.403 1.00 91.06 249 SER A C 1
ATOM 1920 O O . SER A 1 249 ? -19.690 -11.643 16.423 1.00 91.06 249 SER A O 1
ATOM 1922 N N . THR A 1 250 ? -19.208 -11.404 18.591 1.00 90.94 250 THR A N 1
ATOM 1923 C CA . THR A 1 250 ? -20.138 -10.292 18.865 1.00 90.94 250 THR A CA 1
ATOM 1924 C C . THR A 1 250 ? -19.429 -8.934 18.920 1.00 90.94 250 THR A C 1
ATOM 1926 O O . THR A 1 250 ? -19.980 -7.962 19.431 1.00 90.94 250 THR A O 1
ATOM 1929 N N . ALA A 1 251 ? -18.193 -8.854 18.418 1.00 90.00 251 ALA A N 1
ATOM 1930 C CA . ALA A 1 251 ? -17.373 -7.651 18.480 1.00 90.00 251 ALA A CA 1
ATOM 1931 C C . ALA A 1 251 ? -17.958 -6.510 17.630 1.00 90.00 251 ALA A C 1
ATOM 1933 O O . ALA A 1 251 ? -18.192 -6.679 16.437 1.00 90.00 251 ALA A O 1
ATOM 1934 N N . VAL A 1 252 ? -18.144 -5.337 18.245 1.00 88.44 252 VAL A N 1
ATOM 1935 C CA . VAL A 1 252 ? -18.697 -4.132 17.588 1.00 88.44 252 VAL A CA 1
ATOM 1936 C C . VAL A 1 252 ? -17.675 -2.994 17.522 1.00 88.44 252 VAL A C 1
ATOM 1938 O O . VAL A 1 252 ? -17.613 -2.260 16.539 1.00 88.44 252 VAL A O 1
ATOM 1941 N N . ALA A 1 253 ? -16.844 -2.860 18.557 1.00 89.75 253 ALA A N 1
ATOM 1942 C CA . ALA A 1 253 ? -15.775 -1.870 18.622 1.00 89.75 253 ALA A CA 1
ATOM 1943 C C . ALA A 1 253 ? -14.710 -2.149 17.556 1.00 89.75 253 ALA A C 1
ATOM 1945 O O . ALA A 1 253 ? -14.260 -3.294 17.452 1.00 89.75 253 ALA A O 1
ATOM 1946 N N . ALA A 1 254 ? -14.246 -1.129 16.826 1.00 87.44 254 ALA A N 1
ATOM 1947 C CA . ALA A 1 254 ? -13.386 -1.326 15.657 1.00 87.44 254 ALA A CA 1
ATOM 1948 C C . ALA A 1 254 ? -12.129 -2.162 15.946 1.00 87.44 254 ALA A C 1
ATOM 1950 O O . ALA A 1 254 ? -11.859 -3.113 15.219 1.00 87.44 254 ALA A O 1
ATOM 1951 N N . GLY A 1 255 ? -11.419 -1.901 17.050 1.00 87.44 255 GLY A N 1
ATOM 1952 C CA . GLY A 1 255 ? -10.229 -2.685 17.411 1.00 87.44 255 GLY A CA 1
ATOM 1953 C C . GLY A 1 255 ? -10.541 -4.157 17.722 1.00 87.44 255 GLY A C 1
ATOM 1954 O O . GLY A 1 255 ? -9.821 -5.066 17.301 1.00 87.44 255 GLY A O 1
ATOM 1955 N N . THR A 1 256 ? -11.651 -4.428 18.417 1.00 90.62 256 THR A N 1
ATOM 1956 C CA . THR A 1 256 ? -12.073 -5.810 18.722 1.00 90.62 256 THR A CA 1
ATOM 1957 C C . THR A 1 256 ? -12.593 -6.539 17.487 1.00 90.62 256 THR A C 1
ATOM 1959 O O . THR A 1 256 ? -12.257 -7.705 17.278 1.00 90.62 256 THR A O 1
ATOM 1962 N N . ALA A 1 257 ? -13.348 -5.841 16.636 1.00 92.06 257 ALA A N 1
ATOM 1963 C CA . ALA A 1 257 ? -13.852 -6.363 15.377 1.00 92.06 257 ALA A CA 1
ATOM 1964 C C . ALA A 1 257 ? -12.690 -6.668 14.427 1.00 92.06 257 ALA A C 1
ATOM 1966 O O . ALA A 1 257 ? -12.630 -7.760 13.872 1.00 92.06 257 ALA A O 1
ATOM 1967 N N . LEU A 1 258 ? -11.688 -5.786 14.335 1.00 92.38 258 LEU A N 1
ATOM 1968 C CA . LEU A 1 258 ? -10.483 -6.032 13.548 1.00 92.38 258 LEU A CA 1
ATOM 1969 C C . LEU A 1 258 ? -9.709 -7.260 14.044 1.00 92.38 258 LEU A C 1
ATOM 1971 O O . LEU A 1 258 ? -9.219 -8.061 13.245 1.00 92.38 258 LEU A O 1
ATOM 1975 N N . LYS A 1 259 ? -9.586 -7.440 15.365 1.00 93.62 259 LYS A N 1
ATOM 1976 C CA . LYS A 1 259 ? -8.959 -8.641 15.936 1.00 93.62 259 LYS A CA 1
ATOM 1977 C C . LYS A 1 259 ? -9.723 -9.913 15.547 1.00 93.62 259 LYS A C 1
ATOM 1979 O O . LYS A 1 259 ? -9.087 -10.905 15.189 1.00 93.62 259 LYS A O 1
ATOM 1984 N N . ALA A 1 260 ? -11.056 -9.881 15.578 1.00 92.56 260 ALA A N 1
ATOM 1985 C CA . ALA A 1 260 ? -11.896 -11.002 15.161 1.00 92.56 260 ALA A CA 1
ATOM 1986 C C . ALA A 1 260 ? -11.773 -11.290 13.653 1.00 92.56 260 ALA A C 1
ATOM 1988 O O . ALA A 1 260 ? -11.522 -12.434 13.277 1.00 92.56 260 ALA A O 1
ATOM 1989 N N . LEU A 1 261 ? -11.826 -10.257 12.805 1.00 92.88 261 LEU A N 1
ATOM 1990 C CA . LEU A 1 261 ? -11.636 -10.369 11.354 1.00 92.88 261 LEU A CA 1
ATOM 1991 C C . LEU A 1 261 ? -10.272 -10.985 11.013 1.00 92.88 261 LEU A C 1
ATOM 1993 O O . LEU A 1 261 ? -10.204 -11.937 10.242 1.00 92.88 261 LEU A O 1
ATOM 1997 N N . ARG A 1 262 ? -9.188 -10.545 11.670 1.00 93.12 262 ARG A N 1
ATOM 1998 C CA . ARG A 1 262 ? -7.855 -11.152 11.497 1.00 93.12 262 ARG A CA 1
ATOM 1999 C C . ARG A 1 262 ? -7.823 -12.630 11.878 1.00 93.12 262 ARG A C 1
ATOM 2001 O O . ARG A 1 262 ? -7.162 -13.415 11.202 1.00 93.12 262 ARG A O 1
ATOM 2008 N N . LYS A 1 263 ? -8.507 -13.023 12.957 1.00 92.69 263 LYS A N 1
ATOM 2009 C CA . LYS A 1 263 ? -8.588 -14.433 13.366 1.00 92.69 263 LYS A CA 1
ATOM 2010 C C . LYS A 1 263 ? -9.297 -15.269 12.299 1.00 92.69 263 LYS A C 1
ATOM 2012 O O . LYS A 1 263 ? -8.811 -16.340 11.959 1.00 92.69 263 LYS A O 1
ATOM 2017 N N . ILE A 1 264 ? -10.400 -14.764 11.751 1.00 91.19 264 ILE A N 1
ATOM 2018 C CA . ILE A 1 264 ? -11.170 -15.442 10.700 1.00 91.19 264 ILE A CA 1
ATOM 2019 C C . ILE A 1 264 ? -10.373 -15.516 9.386 1.00 91.19 264 ILE A C 1
ATOM 2021 O O . ILE A 1 264 ? -10.395 -16.542 8.711 1.00 91.19 264 ILE A O 1
ATOM 2025 N N . HIS A 1 265 ? -9.594 -14.480 9.063 1.00 90.62 265 HIS A N 1
ATOM 2026 C CA . HIS A 1 265 ? -8.718 -14.459 7.889 1.00 90.62 265 HIS A CA 1
ATOM 2027 C C . HIS A 1 265 ? -7.623 -15.521 7.980 1.00 90.62 265 HIS A C 1
ATOM 2029 O O . HIS A 1 265 ? -7.440 -16.290 7.043 1.00 90.62 265 HIS A O 1
ATOM 2035 N N . LYS A 1 266 ? -6.977 -15.669 9.142 1.00 89.19 266 LYS A N 1
ATOM 2036 C CA . LYS A 1 266 ? -6.009 -16.756 9.368 1.00 89.19 266 LYS A CA 1
ATOM 2037 C C . LYS A 1 266 ? -6.609 -18.159 9.214 1.00 89.19 266 LYS A C 1
ATOM 2039 O O . LYS A 1 266 ? -5.869 -19.100 8.965 1.00 89.19 266 LYS A O 1
ATOM 2044 N N . LEU A 1 267 ? -7.927 -18.301 9.365 1.00 88.12 267 LEU A N 1
ATOM 2045 C CA . LEU A 1 267 ? -8.654 -19.558 9.162 1.00 88.12 267 LEU A CA 1
ATOM 2046 C C . LEU A 1 267 ? -9.095 -19.772 7.700 1.00 88.12 267 LEU A C 1
ATOM 2048 O O . LEU A 1 267 ? -9.798 -20.744 7.426 1.00 88.12 267 LEU A O 1
ATOM 2052 N N . GLY A 1 268 ? -8.741 -18.867 6.779 1.00 84.44 268 GLY A N 1
ATOM 2053 C CA . GLY A 1 268 ? -9.061 -18.974 5.351 1.00 84.44 268 GLY A CA 1
ATOM 2054 C C . GLY A 1 268 ? -10.552 -18.838 5.026 1.00 84.44 268 GLY A C 1
ATOM 2055 O O . GLY A 1 268 ? -11.015 -19.358 4.020 1.00 84.44 268 GLY A O 1
ATOM 2056 N N . LYS A 1 269 ? -11.343 -18.188 5.889 1.00 84.31 269 LYS A N 1
ATOM 2057 C CA . LYS A 1 269 ? -12.815 -18.130 5.760 1.00 84.31 269 LYS A CA 1
ATOM 2058 C C . LYS A 1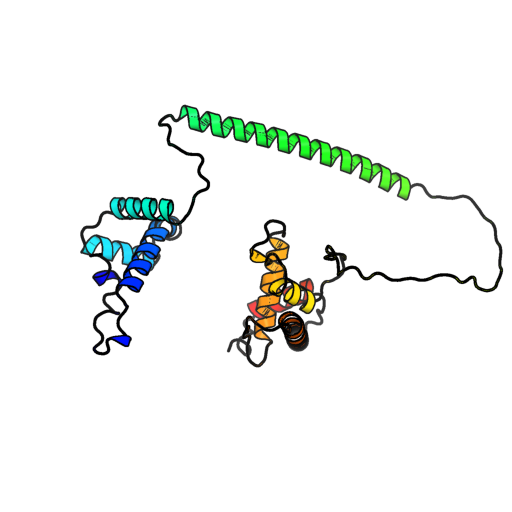 269 ? -13.341 -16.921 4.974 1.00 84.31 269 LYS A C 1
ATOM 2060 O O . LYS A 1 269 ? -14.533 -16.647 5.024 1.00 84.31 269 LYS A O 1
ATOM 2065 N N . PHE A 1 270 ? -12.467 -16.192 4.280 1.00 83.12 270 PHE A N 1
ATOM 2066 C CA . PHE A 1 270 ? -12.845 -15.040 3.448 1.00 83.12 270 PHE A CA 1
ATOM 2067 C C . PHE A 1 270 ? -13.010 -15.382 1.965 1.00 83.12 270 PHE A C 1
ATOM 2069 O O . PHE A 1 270 ? -13.360 -14.493 1.202 1.00 83.12 270 PHE A O 1
ATOM 2076 N N . ASN A 1 271 ? -12.795 -16.637 1.559 1.00 75.25 271 ASN A N 1
ATOM 2077 C CA . ASN A 1 271 ? -12.793 -17.036 0.147 1.00 75.25 271 ASN A CA 1
ATOM 2078 C C . ASN A 1 271 ? -14.077 -16.627 -0.594 1.00 75.25 271 ASN A C 1
ATOM 2080 O O . ASN A 1 271 ? -13.991 -16.149 -1.713 1.00 75.25 271 ASN A O 1
ATOM 2084 N N . ASP A 1 272 ? -15.238 -16.701 0.061 1.00 71.31 272 ASP A N 1
ATOM 2085 C CA . ASP A 1 272 ? -16.528 -16.328 -0.545 1.00 71.31 272 ASP A CA 1
ATOM 2086 C C . ASP A 1 272 ? -16.709 -14.805 -0.745 1.00 71.31 272 ASP A C 1
ATOM 2088 O O . ASP A 1 272 ? -17.693 -14.377 -1.339 1.00 71.31 272 ASP A O 1
ATOM 2092 N N . HIS A 1 273 ? -15.809 -13.981 -0.195 1.00 71.31 273 HIS A N 1
ATOM 2093 C CA . HIS A 1 273 ? -15.849 -12.510 -0.250 1.00 71.31 273 HIS A CA 1
ATOM 2094 C C . HIS A 1 273 ? -14.689 -11.916 -1.065 1.00 71.31 273 HIS A C 1
ATOM 2096 O O . HIS A 1 273 ? -14.582 -10.697 -1.186 1.00 71.31 273 HIS A O 1
ATOM 2102 N N . ILE A 1 274 ? -13.795 -12.761 -1.584 1.00 66.00 274 ILE A N 1
ATOM 2103 C CA . ILE A 1 274 ? -12.751 -12.365 -2.526 1.00 66.00 274 ILE A CA 1
ATOM 2104 C C . ILE A 1 274 ? -13.310 -12.701 -3.909 1.00 66.00 274 ILE A C 1
ATOM 2106 O O . ILE A 1 274 ? -13.284 -13.862 -4.313 1.00 66.00 274 ILE A O 1
ATOM 2110 N N . VAL A 1 275 ? -13.893 -11.699 -4.569 1.00 53.94 275 VAL A N 1
ATOM 2111 C CA . VAL A 1 275 ? -14.357 -11.785 -5.965 1.00 53.94 275 VAL A CA 1
ATOM 2112 C C . VAL A 1 275 ? -13.211 -11.430 -6.899 1.00 53.94 275 VAL A C 1
ATOM 2114 O O . VAL A 1 275 ? -12.501 -10.446 -6.586 1.00 53.94 275 VAL A O 1
#

Organism: NCBI:txid29920

Secondary structure (DSSP, 8-state):
-TTHHHHTGGGS--SSGGGSPPHHHHHHHHHHHHHHHHHHHHH-TTSHHHHHHHHHHHHTT--HHHHHHHHHHHHHHHS---PPS-----HHHHHHHHHHHHHHHHHHHHHHHHHHHHHHHHHHHHHHHHHS------------------------------------S---HHHHHHHHHH-SS-GGG-TTS-HHHHHHHHHHHHHHHHT-TT-------STTHHHHHHHHHHHHHHHHHHHHHHTT----SHHHHHHHHHHHHHTTTTGGG--

pLDDT: mean 77.09, std 21.08, range [24.62, 97.19]

Sequence (275 aa):
MKIKAVLFASTVTFSDQSLNLDDDVADVLVATLFLHYPDMLRFCDSSPFVVRMCEAMASRSIGESEVLAWSSTIRREFIPASQPSTLPSDDSDRLGVVLTLAQRQTEQISVLILQNKQLEERLLAVEDKLHTPSGTTTQEDIGSNAASSVNTEPYSQPAPKAARAKSKGSQSLVAMWFEWLTAEPRVYASKSIKKTALYELRHVAGYLMLFLPTGFALDSSPPAFKSEILVLGKQAQGNALVFLKKHGSTAVAAGTALKALRKIHKLGKFNDHIV

Foldseek 3Di:
DQLLCQLPVVQQPDPDPVSHDDPVNSVVVVLVLLLCQVVCCVPPVPDPSNVSVVVSCVVVVHDPVNSVVSNVVSCVVPPVDPDDDDDDPDPVVVVVVVVVVVVVVVVVVVVVVVVVVVVVVVVVVVVVVVPPDPDDDDDDDDDDDDDDDDDDDDDDDDDPDPDDDDDPDQDFLLNLQLLQPPDVVHPVPDPPDDPVSSVLSVLSNVQLQLQQPVGDDDPPDDPCRSVVSSVSSVSSLVSLCVVLVVVPHNDGRSVRSSVSVVVCVVVVNSPVSPD

Radius of gyration: 30.6 Å; chains: 1; bounding box: 77×59×93 Å